Protein AF-A0A1I2Q4H4-F1 (afdb_monomer)

Radius of gyration: 20.91 Å; Cα contacts (8 Å, |Δi|>4): 389; chains: 1; bounding box: 73×61×41 Å

Structure (mmCIF, N/CA/C/O backbone):
data_AF-A0A1I2Q4H4-F1
#
_entry.id   AF-A0A1I2Q4H4-F1
#
loop_
_atom_site.group_PDB
_atom_site.id
_atom_site.type_symbol
_atom_site.label_atom_id
_atom_site.label_alt_id
_atom_site.label_comp_id
_atom_site.label_asym_id
_atom_site.label_entity_id
_atom_site.label_seq_id
_atom_site.pdbx_PDB_ins_code
_atom_site.Cartn_x
_atom_site.Cartn_y
_atom_site.Cartn_z
_atom_site.occupancy
_atom_site.B_iso_or_equiv
_atom_site.auth_seq_id
_atom_site.auth_comp_id
_atom_site.auth_asym_id
_atom_site.auth_atom_id
_atom_site.pdbx_PDB_model_num
ATOM 1 N N . MET A 1 1 ? 6.023 31.904 -12.998 1.00 26.91 1 MET A N 1
ATOM 2 C CA . MET A 1 1 ? 6.201 31.121 -11.761 1.00 26.91 1 MET A CA 1
ATOM 3 C C . MET A 1 1 ? 6.487 29.678 -12.157 1.00 26.91 1 MET A C 1
ATOM 5 O O . MET A 1 1 ? 5.562 29.030 -12.626 1.00 26.91 1 MET A O 1
ATOM 9 N N . PRO A 1 2 ? 7.748 29.214 -12.114 1.00 25.20 2 PRO A N 1
ATOM 10 C CA . PRO A 1 2 ? 8.119 27.842 -12.459 1.00 25.20 2 PRO A CA 1
ATOM 11 C C . PRO A 1 2 ? 8.182 26.934 -11.217 1.00 25.20 2 PRO A C 1
ATOM 13 O O . PRO A 1 2 ? 8.429 27.409 -10.110 1.00 25.20 2 PRO A O 1
ATOM 16 N N . ALA A 1 3 ? 7.948 25.635 -11.426 1.00 24.20 3 ALA A N 1
ATOM 17 C CA . ALA A 1 3 ? 7.951 24.577 -10.417 1.00 24.20 3 ALA A CA 1
ATOM 18 C C . ALA A 1 3 ? 9.317 24.409 -9.717 1.00 24.20 3 ALA A C 1
ATOM 20 O O . ALA A 1 3 ? 10.376 24.583 -10.316 1.00 24.20 3 ALA A O 1
ATOM 21 N N . LEU A 1 4 ? 9.261 24.068 -8.430 1.00 29.97 4 LEU A N 1
ATOM 22 C CA . LEU A 1 4 ? 10.302 24.257 -7.413 1.00 29.97 4 LEU A CA 1
ATOM 23 C C . LEU A 1 4 ? 11.316 23.100 -7.270 1.00 29.97 4 LEU A C 1
ATOM 25 O O . LEU A 1 4 ? 11.952 22.987 -6.229 1.00 29.97 4 LEU A O 1
ATOM 29 N N . THR A 1 5 ? 11.494 22.226 -8.264 1.00 33.31 5 THR A N 1
ATOM 30 C CA . THR A 1 5 ? 12.324 21.013 -8.091 1.00 33.31 5 THR A CA 1
ATOM 31 C C . THR A 1 5 ? 13.130 20.632 -9.337 1.00 33.31 5 THR A C 1
ATOM 33 O O . THR A 1 5 ? 12.965 19.563 -9.916 1.00 33.31 5 THR A O 1
ATOM 36 N N . GLY A 1 6 ? 14.060 21.494 -9.747 1.00 26.77 6 GLY A N 1
ATOM 37 C CA . GLY A 1 6 ? 15.205 21.064 -10.554 1.00 26.77 6 GLY A CA 1
ATOM 38 C C . GLY A 1 6 ? 16.388 20.805 -9.628 1.00 26.77 6 GLY A C 1
ATOM 39 O O . GLY A 1 6 ? 16.826 21.740 -8.962 1.00 26.77 6 GLY A O 1
ATOM 40 N N . LEU A 1 7 ? 16.915 19.578 -9.564 1.00 34.62 7 LEU A N 1
ATOM 41 C CA . LEU A 1 7 ? 18.169 19.319 -8.850 1.00 34.62 7 LEU A CA 1
ATOM 42 C C . LEU A 1 7 ? 19.311 18.997 -9.828 1.00 34.62 7 LEU A C 1
ATOM 44 O O . LEU A 1 7 ? 19.175 18.085 -10.646 1.00 34.62 7 LEU A O 1
ATOM 48 N N . PRO A 1 8 ? 20.430 19.745 -9.755 1.00 33.44 8 PRO A N 1
ATOM 49 C CA . PRO A 1 8 ? 21.638 19.482 -10.514 1.00 33.44 8 PRO A CA 1
ATOM 50 C C . PRO A 1 8 ? 22.417 18.299 -9.912 1.00 33.44 8 PRO A C 1
ATOM 52 O O . PRO A 1 8 ? 22.152 17.833 -8.809 1.00 33.44 8 PRO A O 1
ATOM 55 N N . THR A 1 9 ? 23.388 17.827 -10.683 1.00 45.78 9 THR A N 1
ATOM 56 C CA . THR A 1 9 ? 24.405 16.800 -10.403 1.00 45.78 9 THR A CA 1
ATOM 57 C C . THR A 1 9 ? 25.062 16.877 -8.994 1.00 45.78 9 THR A C 1
ATOM 59 O O . THR A 1 9 ? 24.971 17.903 -8.333 1.00 45.78 9 THR A O 1
ATOM 62 N N . TRP A 1 10 ? 25.827 15.834 -8.599 1.00 39.81 10 TRP A N 1
ATOM 63 C CA . TRP A 1 10 ? 26.907 15.792 -7.562 1.00 39.81 10 TRP A CA 1
ATOM 64 C C . TRP A 1 10 ? 26.632 15.259 -6.121 1.00 39.81 10 TRP A C 1
ATOM 66 O O . TRP A 1 10 ? 25.702 15.682 -5.457 1.00 39.81 10 TRP A O 1
ATOM 76 N N . ARG A 1 11 ? 27.629 14.484 -5.620 1.00 35.41 11 ARG A N 1
ATOM 77 C CA . ARG A 1 11 ? 28.211 14.388 -4.243 1.00 35.41 11 ARG A CA 1
ATOM 78 C C . ARG A 1 11 ? 27.326 13.880 -3.078 1.00 35.41 11 ARG A C 1
ATOM 80 O O . ARG A 1 11 ? 26.113 13.959 -3.119 1.00 35.41 11 ARG A O 1
ATOM 87 N N . ARG A 1 12 ? 27.980 13.268 -2.067 1.00 46.81 12 ARG A N 1
ATOM 88 C CA . ARG A 1 12 ? 27.384 12.552 -0.909 1.00 46.81 12 ARG A CA 1
ATOM 89 C C . ARG A 1 12 ? 26.097 13.240 -0.413 1.00 46.81 12 ARG A C 1
ATOM 91 O O . ARG A 1 12 ? 26.183 14.431 -0.118 1.00 46.81 12 ARG A O 1
ATOM 98 N N . PRO A 1 13 ? 24.958 12.532 -0.295 1.00 54.50 13 PRO A N 1
ATOM 99 C CA . PRO A 1 13 ? 23.729 13.149 0.188 1.00 54.50 13 PRO A CA 1
ATOM 100 C C . PRO A 1 13 ? 23.962 13.699 1.598 1.00 54.50 13 PRO A C 1
ATOM 102 O O . PRO A 1 13 ? 24.436 12.964 2.464 1.00 54.50 13 PRO A O 1
ATOM 105 N N . GLY A 1 14 ? 23.677 14.985 1.809 1.00 66.62 14 GLY A 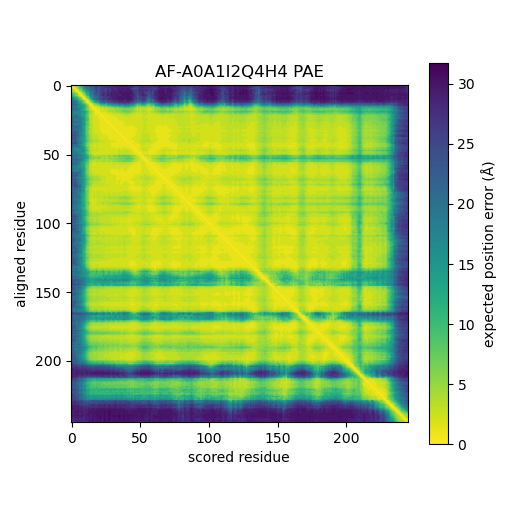N 1
ATOM 106 C CA . GLY A 1 14 ? 23.537 15.526 3.159 1.00 66.62 14 GLY A CA 1
ATOM 107 C C . GLY A 1 14 ? 22.369 14.847 3.873 1.00 66.62 14 GLY A C 1
ATOM 108 O O . GLY A 1 14 ? 21.466 14.318 3.222 1.00 66.62 14 GLY A O 1
ATOM 109 N N . GLU A 1 15 ? 22.409 14.836 5.202 1.00 73.56 15 GLU A N 1
ATOM 110 C CA . GLU A 1 15 ? 21.284 14.381 6.018 1.00 73.56 15 GLU A CA 1
ATOM 111 C C . GLU A 1 15 ? 20.035 15.224 5.720 1.00 73.56 15 GLU A C 1
ATOM 113 O O . GLU A 1 15 ? 20.151 16.427 5.467 1.00 73.56 15 GLU A O 1
ATOM 118 N N . ALA A 1 16 ? 18.852 14.601 5.683 1.00 84.19 16 ALA A N 1
ATOM 119 C CA . ALA A 1 16 ? 17.618 15.356 5.512 1.00 84.19 16 ALA A CA 1
ATOM 120 C C . ALA A 1 16 ? 17.350 16.211 6.755 1.00 84.19 16 ALA A C 1
ATOM 122 O O . ALA A 1 16 ? 17.355 15.712 7.879 1.00 84.19 16 ALA A O 1
ATOM 123 N N . ASP A 1 17 ? 17.093 17.500 6.543 1.00 86.50 17 ASP A N 1
ATOM 124 C CA . ASP A 1 17 ? 16.727 18.418 7.616 1.00 86.50 17 ASP A CA 1
ATOM 125 C C . ASP A 1 17 ? 15.213 18.378 7.862 1.00 86.50 17 ASP A C 1
ATOM 127 O O . ASP A 1 17 ? 14.427 19.070 7.211 1.00 86.50 17 ASP A O 1
ATOM 131 N N . TRP A 1 18 ? 14.808 17.551 8.823 1.00 89.38 18 TRP A N 1
ATOM 132 C CA . TRP A 1 18 ? 13.413 17.399 9.236 1.00 89.38 18 TRP A CA 1
ATOM 133 C C . TRP A 1 18 ? 12.896 18.553 10.109 1.00 89.38 18 TRP A C 1
ATOM 135 O O . TRP A 1 18 ? 11.692 18.630 10.358 1.00 89.38 18 TRP A O 1
ATOM 145 N N . SER A 1 19 ? 13.763 19.482 10.540 1.00 86.19 19 SER A N 1
ATOM 146 C CA . SER A 1 19 ? 13.353 20.645 11.347 1.00 86.19 19 SER A CA 1
ATOM 147 C C . SER A 1 19 ? 12.520 21.660 10.560 1.00 86.19 19 SER A C 1
ATOM 149 O O . SER A 1 19 ? 11.793 22.454 11.152 1.00 86.19 19 SER A O 1
ATOM 151 N N . GLN A 1 20 ? 12.604 21.620 9.227 1.00 86.50 20 GLN A N 1
ATOM 152 C CA . GLN A 1 20 ? 11.871 22.512 8.326 1.00 86.50 20 GLN A CA 1
ATOM 153 C C . GLN A 1 20 ? 10.453 22.016 8.005 1.00 86.50 20 GLN A C 1
ATOM 155 O O . GLN A 1 20 ? 9.717 22.692 7.287 1.00 86.50 20 GLN A O 1
ATOM 160 N N . VAL A 1 21 ? 10.065 20.830 8.484 1.00 89.62 21 VAL A N 1
ATOM 161 C CA . VAL A 1 21 ? 8.740 20.269 8.211 1.00 89.62 21 VAL A CA 1
ATOM 162 C C . VAL A 1 21 ? 7.702 20.853 9.165 1.00 89.62 21 VAL A C 1
ATOM 164 O O . VAL A 1 21 ? 7.848 20.806 10.385 1.00 89.62 21 VAL A O 1
ATOM 167 N N . ASP A 1 22 ? 6.607 21.355 8.597 1.00 93.44 22 ASP A N 1
ATOM 168 C CA . ASP A 1 22 ? 5.425 21.783 9.345 1.00 93.44 22 ASP A CA 1
ATOM 169 C C . ASP A 1 22 ? 4.598 20.557 9.774 1.00 93.44 22 ASP A C 1
ATOM 171 O O . ASP A 1 22 ? 3.635 20.145 9.122 1.00 93.44 22 ASP A O 1
ATOM 175 N N . TRP A 1 23 ? 5.016 19.921 10.869 1.00 93.19 23 TRP A N 1
ATOM 176 C CA . TRP A 1 23 ? 4.322 18.759 11.430 1.00 93.19 23 TRP A CA 1
ATOM 177 C C . TRP A 1 23 ? 2.858 19.034 11.813 1.00 93.19 23 TRP A C 1
ATOM 179 O O . TRP A 1 23 ? 2.019 18.166 11.546 1.00 93.19 23 TRP A O 1
ATOM 189 N N . PRO A 1 24 ? 2.501 20.206 12.384 1.00 94.06 24 PRO A N 1
ATOM 190 C CA . PRO A 1 24 ? 1.103 20.584 12.577 1.00 94.06 24 PRO A CA 1
ATOM 191 C C . PRO A 1 24 ? 0.275 20.563 11.287 1.00 94.06 24 PRO A C 1
ATOM 193 O O . PRO A 1 24 ? -0.837 20.031 11.300 1.00 94.06 24 PRO A O 1
ATOM 196 N N . LEU A 1 25 ? 0.809 21.067 10.169 1.00 94.44 25 LEU A N 1
ATOM 197 C CA . LEU A 1 25 ? 0.123 21.005 8.875 1.00 94.44 25 LEU A CA 1
ATOM 198 C C . LEU A 1 25 ? -0.094 19.556 8.418 1.00 94.44 25 LEU A C 1
ATOM 200 O O . LEU A 1 25 ? -1.212 19.196 8.060 1.00 94.44 25 LEU A O 1
ATOM 204 N N . PHE A 1 26 ? 0.930 18.699 8.491 1.00 93.38 26 PHE A N 1
ATOM 205 C CA . PHE A 1 26 ? 0.787 17.273 8.155 1.00 93.38 26 PHE A CA 1
ATOM 206 C C . PHE A 1 26 ? -0.278 16.577 9.013 1.00 93.38 26 PHE A C 1
ATOM 208 O O . PHE A 1 26 ? -1.049 15.757 8.511 1.00 93.38 26 PHE A O 1
ATOM 215 N N . ALA A 1 27 ? -0.344 16.905 10.306 1.00 93.06 27 ALA A N 1
ATOM 216 C CA . ALA A 1 27 ? -1.371 16.379 11.195 1.00 93.06 27 ALA A CA 1
ATOM 217 C C . ALA A 1 27 ? -2.776 16.868 10.806 1.00 93.06 27 ALA A C 1
ATOM 219 O O . ALA A 1 27 ? -3.710 16.065 10.805 1.00 93.06 27 ALA A O 1
ATOM 220 N N . ALA A 1 28 ? -2.919 18.143 10.433 1.00 96.12 28 ALA A N 1
ATOM 221 C CA . ALA A 1 28 ? -4.186 18.715 9.986 1.00 96.12 28 ALA A CA 1
ATOM 222 C C . ALA A 1 28 ? -4.669 18.107 8.657 1.00 96.12 28 ALA A C 1
ATOM 224 O O . ALA A 1 28 ? -5.838 17.740 8.550 1.00 96.12 28 ALA A O 1
ATOM 225 N N . GLU A 1 29 ? -3.790 17.938 7.664 1.00 96.56 29 GLU A N 1
ATOM 226 C CA . GLU A 1 29 ? -4.160 17.309 6.385 1.00 96.56 29 GLU A CA 1
ATOM 227 C C . GLU A 1 29 ? -4.497 15.821 6.550 1.00 96.56 29 GLU A C 1
ATOM 229 O O . GLU A 1 29 ? -5.444 15.321 5.936 1.00 96.56 29 GLU A O 1
ATOM 234 N N . ARG A 1 30 ? -3.787 15.109 7.440 1.00 95.81 30 ARG A N 1
ATOM 235 C CA . ARG A 1 30 ? -4.160 13.739 7.816 1.00 95.81 30 ARG A CA 1
ATOM 236 C C . ARG A 1 30 ? -5.556 13.702 8.433 1.00 95.81 30 ARG A C 1
ATOM 238 O O . ARG A 1 30 ? -6.355 12.863 8.037 1.00 95.81 30 ARG A O 1
ATOM 245 N N . GLN A 1 31 ? -5.854 14.606 9.366 1.00 97.44 31 GLN A N 1
ATOM 246 C CA . GLN A 1 31 ? -7.164 14.667 10.014 1.00 97.44 31 GLN A CA 1
ATOM 247 C C . GLN A 1 31 ? -8.286 14.945 9.004 1.00 97.44 31 GLN A C 1
ATOM 249 O O . GLN A 1 31 ? -9.288 14.236 9.004 1.00 97.44 31 GLN A O 1
ATOM 254 N N . ARG A 1 32 ? -8.085 15.886 8.073 1.00 98.19 32 ARG A N 1
ATOM 255 C CA . ARG A 1 32 ? -9.045 16.130 6.984 1.00 98.19 32 ARG A CA 1
ATOM 256 C C . ARG A 1 32 ? -9.251 14.900 6.110 1.00 98.19 32 ARG A C 1
ATOM 258 O O . ARG A 1 32 ? -10.383 14.591 5.764 1.00 98.19 32 ARG A O 1
ATOM 265 N N . THR A 1 33 ? -8.175 14.190 5.769 1.00 98.00 33 THR A N 1
ATOM 266 C CA . THR A 1 33 ? -8.264 12.952 4.977 1.00 98.00 33 THR A CA 1
ATOM 267 C C . THR A 1 33 ? -9.096 11.892 5.701 1.00 98.00 33 THR A C 1
ATOM 269 O O . THR A 1 33 ? -9.923 11.239 5.073 1.00 98.00 33 THR A O 1
ATOM 272 N N . ILE A 1 34 ? -8.911 11.755 7.018 1.00 98.44 34 ILE A N 1
ATOM 273 C CA . ILE A 1 34 ? -9.692 10.842 7.861 1.00 98.44 34 ILE A CA 1
ATOM 274 C C . ILE A 1 34 ? -11.180 11.218 7.850 1.00 98.44 34 ILE A C 1
ATOM 276 O O . ILE A 1 34 ? -12.025 10.360 7.610 1.00 98.44 34 ILE A O 1
ATOM 280 N N . GLU A 1 35 ? -11.497 12.497 8.050 1.00 98.44 35 GLU A N 1
ATOM 281 C CA . GLU A 1 35 ? -12.878 12.999 8.034 1.00 98.44 35 GLU A CA 1
ATOM 282 C C . GLU A 1 35 ? -13.558 12.746 6.683 1.00 98.44 35 GLU A C 1
ATOM 284 O O . GLU A 1 35 ? -14.657 12.199 6.643 1.00 98.44 35 GLU A O 1
ATOM 289 N N . HIS A 1 36 ? -12.879 13.046 5.571 1.00 98.50 36 HIS A N 1
ATOM 290 C CA . HIS A 1 36 ? -13.436 12.844 4.229 1.00 98.50 36 HIS A CA 1
ATOM 291 C C . HIS A 1 36 ? -13.643 11.359 3.902 1.00 98.50 36 HIS A C 1
ATOM 293 O O . HIS A 1 36 ? -14.620 11.015 3.241 1.00 98.50 36 HIS A O 1
ATOM 299 N N . ALA A 1 37 ? -12.753 10.472 4.361 1.00 98.44 37 ALA A N 1
ATOM 300 C CA . ALA A 1 37 ? -12.936 9.029 4.204 1.00 98.44 37 ALA A CA 1
ATOM 301 C C . ALA A 1 37 ? -14.223 8.549 4.899 1.00 98.44 37 ALA A C 1
ATOM 303 O O . ALA A 1 37 ? -14.997 7.805 4.295 1.00 98.44 37 ALA A O 1
ATOM 304 N N . GLY A 1 38 ? -14.486 9.047 6.114 1.00 98.44 38 GLY A N 1
ATOM 305 C CA . GLY A 1 38 ? -15.713 8.762 6.862 1.00 98.44 38 GLY A CA 1
ATOM 306 C C . GLY A 1 38 ? -16.973 9.347 6.221 1.00 98.44 38 GLY A C 1
ATOM 307 O O . GLY A 1 38 ? -17.989 8.668 6.105 1.00 98.44 38 GLY A O 1
ATOM 308 N N . GLU A 1 39 ? -16.914 10.593 5.745 1.00 98.62 39 GLU A N 1
ATOM 309 C CA . GLU A 1 39 ? -18.036 11.236 5.043 1.00 98.62 39 GLU A CA 1
ATOM 310 C C . GLU A 1 39 ? -18.427 10.500 3.754 1.00 98.62 39 GLU A C 1
ATOM 312 O O . GLU A 1 39 ? -19.608 10.438 3.405 1.00 98.62 39 GLU A O 1
ATOM 317 N N . LEU A 1 40 ? -17.441 9.941 3.049 1.00 98.50 40 LEU A N 1
ATOM 318 C CA . LEU A 1 40 ? -17.650 9.190 1.812 1.00 98.50 40 LEU A CA 1
ATOM 319 C C . LEU A 1 40 ? -17.987 7.712 2.048 1.00 98.50 40 LEU A C 1
ATOM 321 O O . LEU A 1 40 ? -18.415 7.048 1.103 1.00 98.50 40 LEU A O 1
ATOM 325 N N . GLY A 1 41 ? -17.797 7.193 3.265 1.00 98.31 41 GLY A N 1
ATOM 326 C CA . GLY A 1 41 ? -17.953 5.770 3.555 1.00 98.31 41 GLY A CA 1
ATOM 327 C C . GLY A 1 41 ? -16.934 4.906 2.809 1.00 98.31 41 GLY A C 1
ATOM 328 O O . GLY A 1 41 ? -17.296 3.864 2.266 1.00 98.31 41 GLY A O 1
ATOM 329 N N . LEU A 1 42 ? -15.678 5.361 2.710 1.00 97.94 42 LEU A N 1
ATOM 330 C CA . LEU A 1 42 ? -14.625 4.684 1.948 1.00 97.94 42 LEU A CA 1
ATOM 331 C C . LEU A 1 42 ? -13.428 4.317 2.821 1.00 97.94 42 LEU A C 1
ATOM 333 O O . LEU A 1 42 ? -12.730 5.187 3.346 1.00 97.94 42 LEU A O 1
ATOM 337 N N . TRP A 1 43 ? -13.094 3.027 2.839 1.00 98.56 43 TRP A N 1
ATOM 338 C CA . TRP A 1 43 ? -11.778 2.585 3.285 1.00 98.56 43 TRP A CA 1
ATOM 339 C C . TRP A 1 43 ? -10.694 3.239 2.431 1.00 98.56 43 TRP A C 1
ATOM 341 O O . TRP A 1 43 ? -10.713 3.164 1.201 1.00 98.56 43 TRP A O 1
ATOM 351 N N . THR A 1 44 ? -9.738 3.885 3.091 1.00 98.38 44 THR A N 1
ATOM 352 C CA . THR A 1 44 ? -8.721 4.701 2.425 1.00 98.38 44 THR A CA 1
ATOM 353 C C . THR A 1 44 ? -7.336 4.345 2.943 1.00 98.38 44 THR A C 1
ATOM 355 O O . THR A 1 44 ? -7.093 4.331 4.148 1.00 98.38 44 THR A O 1
ATOM 358 N N . VAL A 1 45 ? -6.397 4.093 2.027 1.00 98.31 45 VAL A N 1
ATOM 359 C CA . VAL A 1 45 ? -4.976 3.923 2.357 1.00 98.31 45 VAL A CA 1
ATOM 360 C C . VAL A 1 45 ? -4.165 5.020 1.693 1.00 98.31 45 VAL A C 1
ATOM 362 O O . VAL A 1 45 ? -4.180 5.158 0.471 1.00 98.31 45 VAL A O 1
ATOM 365 N N . VAL A 1 46 ? -3.455 5.806 2.501 1.00 96.94 46 VAL A N 1
ATOM 366 C CA . VAL A 1 46 ? -2.728 6.993 2.037 1.00 96.94 46 VAL A CA 1
ATOM 367 C C . VAL A 1 46 ? -1.271 6.955 2.479 1.00 96.94 46 VAL A C 1
ATOM 369 O O . VAL A 1 46 ? -0.963 6.730 3.650 1.00 96.94 46 VAL A O 1
ATOM 372 N N . GLY A 1 47 ? -0.366 7.170 1.522 1.00 95.75 47 GLY A N 1
ATOM 373 C CA . GLY A 1 47 ? 1.063 7.299 1.784 1.00 95.75 47 GLY A CA 1
ATOM 374 C C . GLY A 1 47 ? 1.383 8.643 2.428 1.00 95.75 47 GLY A C 1
ATOM 375 O O . GLY A 1 47 ? 0.894 9.680 1.982 1.00 95.75 47 GLY A O 1
ATOM 376 N N . ALA A 1 48 ? 2.204 8.635 3.471 1.00 94.19 48 ALA A N 1
ATOM 377 C CA . ALA A 1 48 ? 2.555 9.831 4.216 1.00 94.19 48 ALA A CA 1
ATOM 378 C C . ALA A 1 48 ? 3.894 9.684 4.942 1.00 94.19 48 ALA A C 1
ATOM 380 O O . ALA A 1 48 ? 4.378 8.586 5.208 1.00 94.19 48 ALA A O 1
ATOM 381 N N . ILE A 1 49 ? 4.466 10.822 5.319 1.00 94.62 49 ILE A N 1
ATOM 382 C CA . ILE A 1 49 ? 5.579 10.872 6.263 1.00 94.62 49 ILE A CA 1
ATOM 383 C C . ILE A 1 49 ? 4.976 10.960 7.668 1.00 94.62 49 ILE A C 1
ATOM 385 O O . ILE A 1 49 ? 4.116 11.808 7.925 1.00 94.62 49 ILE A O 1
ATOM 389 N N . HIS A 1 50 ? 5.397 10.076 8.568 1.00 94.88 50 HIS A N 1
ATOM 390 C CA . HIS A 1 50 ? 4.976 10.082 9.967 1.00 94.88 50 HIS A CA 1
ATOM 391 C C . HIS A 1 50 ? 6.154 10.441 10.863 1.00 94.88 50 HIS A C 1
ATOM 393 O O . HIS A 1 50 ? 7.206 9.824 10.762 1.00 94.88 50 HIS A O 1
ATOM 399 N N . HIS A 1 51 ? 5.976 11.393 11.774 1.00 93.81 51 HIS A N 1
ATOM 400 C CA . HIS A 1 51 ? 6.951 11.648 12.829 1.00 93.81 51 HIS A CA 1
ATOM 401 C C . HIS A 1 51 ? 6.306 11.393 14.183 1.00 93.81 51 HIS A C 1
ATOM 403 O O . HIS A 1 51 ? 5.258 11.965 14.493 1.00 93.81 51 HIS A O 1
ATOM 409 N N . GLU A 1 52 ? 6.931 10.511 14.956 1.00 88.75 52 GLU A N 1
ATOM 410 C CA . GLU A 1 52 ? 6.520 10.188 16.314 1.00 88.75 52 GLU A CA 1
ATOM 411 C C . GLU A 1 52 ? 7.439 10.916 17.305 1.00 88.75 52 GLU A C 1
ATOM 413 O O . GLU A 1 52 ? 8.656 10.959 17.089 1.00 88.75 52 GLU A O 1
ATOM 418 N N . PRO A 1 53 ? 6.908 11.498 18.395 1.00 85.38 53 PRO A N 1
ATOM 419 C CA . PRO A 1 53 ? 7.748 12.093 19.424 1.00 85.38 53 PRO A CA 1
ATOM 420 C C . PRO A 1 53 ? 8.772 11.086 19.961 1.00 85.38 53 PRO A C 1
ATOM 422 O O . PRO A 1 53 ? 8.408 10.035 20.477 1.00 85.38 53 PRO A O 1
ATOM 425 N N . GLY A 1 54 ? 10.056 11.433 19.870 1.00 85.44 54 GLY A N 1
ATOM 426 C CA . GLY A 1 54 ? 11.161 10.584 20.323 1.00 85.44 54 GLY A CA 1
ATOM 427 C C . GLY A 1 54 ? 11.873 9.805 19.215 1.00 85.44 54 GLY A C 1
ATOM 428 O O . GLY A 1 54 ? 12.965 9.311 19.477 1.00 85.44 54 GLY A O 1
ATOM 429 N N . ALA A 1 55 ? 11.322 9.751 17.999 1.00 89.56 55 ALA A N 1
ATOM 430 C CA . ALA A 1 55 ? 12.042 9.246 16.832 1.00 89.56 55 ALA A CA 1
ATOM 431 C C . ALA A 1 55 ? 13.095 10.270 16.362 1.00 89.56 55 ALA A C 1
ATOM 433 O O . ALA A 1 55 ? 12.807 11.474 16.273 1.00 89.56 55 ALA A O 1
ATOM 434 N N . GLU A 1 56 ? 14.300 9.793 16.049 1.00 89.75 56 GLU A N 1
ATOM 435 C CA . GLU A 1 56 ? 15.388 10.588 15.468 1.00 89.75 56 GLU A CA 1
ATOM 436 C C . GLU A 1 56 ? 15.030 11.057 14.053 1.00 89.75 56 GLU A C 1
ATOM 438 O O . GLU A 1 56 ? 15.330 12.193 13.673 1.00 89.75 56 GLU A O 1
ATOM 443 N N . ARG A 1 57 ? 14.368 10.198 13.270 1.00 93.88 57 ARG A N 1
ATOM 444 C CA . ARG A 1 57 ? 13.902 10.488 11.908 1.00 93.88 57 ARG A CA 1
ATOM 445 C C . ARG A 1 57 ? 12.469 9.984 11.721 1.00 93.88 57 ARG A C 1
ATOM 447 O O . ARG A 1 57 ? 12.041 9.052 12.393 1.00 93.88 57 ARG A O 1
ATOM 454 N N . PRO A 1 58 ? 11.691 10.584 10.809 1.00 96.44 58 PRO A N 1
ATOM 455 C CA . PRO A 1 58 ? 10.345 10.114 10.535 1.00 96.44 58 PRO A CA 1
ATOM 456 C C . PRO A 1 58 ? 10.342 8.752 9.828 1.00 96.44 58 PRO A C 1
ATOM 458 O O . PRO A 1 58 ? 11.358 8.263 9.337 1.00 96.44 58 PRO A O 1
ATOM 461 N N . PHE A 1 59 ? 9.150 8.185 9.701 1.00 97.44 59 PHE A N 1
ATOM 462 C CA . PHE A 1 59 ? 8.856 6.949 8.992 1.00 97.44 59 PHE A CA 1
ATOM 463 C C . PHE A 1 59 ? 8.183 7.244 7.647 1.00 97.44 59 PHE A C 1
ATOM 465 O O . PHE A 1 59 ? 7.323 8.125 7.530 1.00 97.44 59 PHE A O 1
ATOM 472 N N . ASN A 1 60 ? 8.533 6.466 6.624 1.00 97.56 60 ASN A N 1
ATOM 473 C CA . ASN A 1 60 ? 7.762 6.397 5.383 1.00 97.56 60 ASN A CA 1
ATOM 474 C C . ASN A 1 60 ? 6.583 5.445 5.603 1.00 97.56 60 ASN A C 1
ATOM 476 O O . ASN A 1 60 ? 6.805 4.256 5.820 1.00 97.56 60 ASN A O 1
ATOM 480 N N . SER A 1 61 ? 5.359 5.966 5.594 1.00 97.88 61 SER A N 1
ATOM 481 C CA . SER A 1 61 ? 4.205 5.282 6.177 1.00 97.88 61 SER A CA 1
ATOM 482 C C . SER A 1 61 ? 3.021 5.184 5.219 1.00 97.88 61 SER A C 1
ATOM 484 O O . SER A 1 61 ? 2.852 6.011 4.324 1.00 97.88 61 SER A O 1
ATOM 486 N N . LEU A 1 62 ? 2.149 4.211 5.462 1.00 98.50 62 LEU A N 1
ATOM 487 C CA . LEU A 1 62 ? 0.789 4.143 4.942 1.00 98.50 62 LEU A CA 1
ATOM 488 C C . LEU A 1 62 ? -0.182 4.227 6.123 1.00 98.50 62 LEU A C 1
ATOM 490 O O . LEU A 1 62 ? -0.139 3.386 7.021 1.00 98.50 62 LEU A O 1
ATOM 494 N N . TYR A 1 63 ? -1.068 5.219 6.128 1.00 98.19 63 TYR A N 1
ATOM 495 C CA . TYR A 1 63 ? -2.200 5.242 7.056 1.00 98.19 63 TYR A CA 1
ATOM 496 C C . TYR A 1 63 ? -3.354 4.450 6.461 1.00 98.19 63 TYR A C 1
ATOM 498 O O . TYR A 1 63 ? -3.680 4.640 5.290 1.00 98.19 63 TYR A O 1
ATOM 506 N N . VAL A 1 64 ? -3.966 3.593 7.272 1.00 98.44 64 VAL A N 1
ATOM 507 C CA . VAL A 1 64 ? -5.148 2.812 6.913 1.00 98.44 64 VAL A CA 1
ATOM 508 C C . VAL A 1 64 ? -6.333 3.381 7.674 1.00 98.44 64 VAL A C 1
ATOM 510 O O . VAL A 1 64 ? -6.360 3.352 8.905 1.00 98.44 64 VAL A O 1
ATOM 513 N N . ILE A 1 65 ? -7.282 3.934 6.934 1.00 98.69 65 ILE A N 1
ATOM 514 C CA . ILE A 1 65 ? -8.423 4.687 7.443 1.00 98.69 65 ILE A CA 1
ATOM 515 C C . ILE A 1 65 ? -9.686 3.889 7.117 1.00 98.69 65 ILE A C 1
ATOM 517 O O . ILE A 1 65 ? -9.871 3.475 5.970 1.00 98.69 65 ILE A O 1
ATOM 521 N N . GLY A 1 66 ? -10.510 3.655 8.134 1.00 98.38 66 GLY A N 1
ATOM 522 C CA . GLY A 1 66 ? -11.813 3.020 8.003 1.00 98.38 66 GLY A CA 1
ATOM 523 C C . GLY A 1 66 ? -12.816 3.911 7.276 1.00 98.38 66 GLY A C 1
ATOM 524 O O . GLY A 1 66 ? -12.685 5.136 7.241 1.00 98.38 66 GLY A O 1
ATOM 525 N N . ASP A 1 67 ? -13.843 3.281 6.721 1.00 97.94 67 ASP A N 1
ATOM 526 C CA . ASP A 1 67 ? -15.018 3.939 6.140 1.00 97.94 67 ASP A CA 1
ATOM 527 C C . ASP A 1 67 ? -15.883 4.684 7.170 1.00 97.94 67 ASP A C 1
ATOM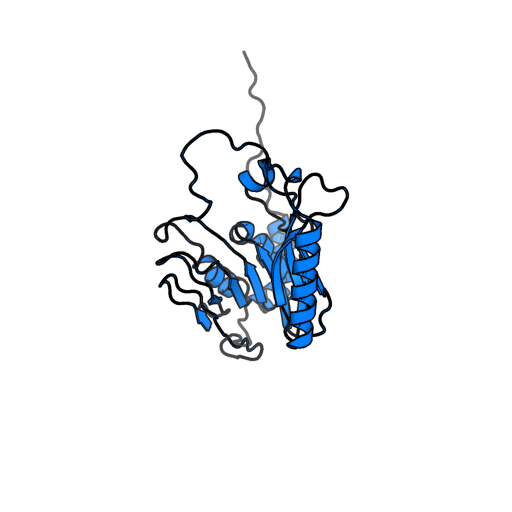 529 O O . ASP A 1 67 ? -16.756 5.462 6.800 1.00 97.94 67 ASP A O 1
ATOM 533 N N . ASP A 1 68 ? -15.621 4.494 8.460 1.00 97.88 68 ASP A N 1
ATOM 534 C CA . ASP A 1 68 ? -16.198 5.243 9.576 1.00 97.88 68 ASP A CA 1
ATOM 535 C C . ASP A 1 68 ? -15.416 6.523 9.928 1.00 97.88 68 ASP A C 1
ATOM 537 O O . ASP A 1 68 ? -15.788 7.245 10.858 1.00 97.88 68 ASP A O 1
ATOM 541 N N . GLY A 1 69 ? -14.329 6.818 9.207 1.00 97.38 69 GLY A N 1
ATOM 542 C CA . GLY A 1 69 ? -13.457 7.952 9.501 1.00 97.38 69 GLY A CA 1
ATOM 543 C C . GLY A 1 69 ? -12.601 7.738 10.751 1.00 97.38 69 GLY A C 1
ATOM 544 O O . GLY A 1 69 ? -12.282 8.696 11.456 1.00 97.38 69 GLY A O 1
ATOM 545 N N . VAL A 1 70 ? -12.217 6.494 11.051 1.00 97.06 70 VAL A N 1
ATOM 546 C CA . VAL A 1 70 ? -11.286 6.161 12.140 1.00 97.06 70 VAL A CA 1
ATOM 547 C C . VAL A 1 70 ? -9.974 5.623 11.575 1.00 97.06 70 VAL A C 1
ATOM 549 O O . VAL A 1 70 ? -9.936 4.894 10.587 1.00 97.06 70 VAL A O 1
ATOM 552 N N . LEU A 1 71 ? -8.849 5.964 12.212 1.00 97.00 71 LEU A N 1
ATOM 553 C CA . LEU A 1 71 ? -7.561 5.376 11.855 1.00 97.00 71 LEU A CA 1
ATOM 554 C C . LEU A 1 71 ? -7.510 3.909 12.313 1.00 97.00 71 LEU A C 1
ATOM 556 O O . LEU A 1 71 ? -7.254 3.624 13.482 1.00 97.00 71 LEU A O 1
ATOM 560 N N . ALA A 1 72 ? -7.733 2.987 11.380 1.00 97.25 72 ALA A N 1
ATOM 561 C CA . ALA A 1 72 ? -7.709 1.545 11.614 1.00 97.25 72 ALA A CA 1
ATOM 562 C C . ALA A 1 72 ? -6.283 0.996 11.791 1.00 97.25 72 ALA A C 1
ATOM 564 O O . ALA A 1 72 ? -6.085 -0.042 12.424 1.00 97.25 72 ALA A O 1
ATOM 565 N N . GLY A 1 73 ? -5.279 1.683 11.242 1.00 95.81 73 GLY A N 1
ATOM 566 C CA . GLY A 1 73 ? -3.883 1.316 11.438 1.00 95.81 73 GLY A CA 1
ATOM 567 C C . GLY A 1 73 ? -2.890 2.244 10.750 1.00 95.81 73 GLY A C 1
ATOM 568 O O . GLY A 1 73 ? -3.242 3.153 9.998 1.00 95.81 73 GLY A O 1
ATOM 569 N N . ARG A 1 74 ? -1.612 1.976 11.001 1.00 96.69 74 ARG A N 1
ATOM 570 C CA . ARG A 1 74 ? -0.464 2.582 10.325 1.00 96.69 74 ARG A CA 1
ATOM 571 C C . ARG A 1 74 ? 0.479 1.453 9.927 1.00 96.69 74 ARG A C 1
ATOM 573 O O . ARG A 1 74 ? 0.589 0.467 10.650 1.00 96.69 74 ARG A O 1
ATOM 580 N N . TYR A 1 75 ? 1.105 1.568 8.769 1.00 98.50 75 TYR A N 1
ATOM 581 C CA . TYR A 1 75 ? 2.198 0.706 8.341 1.00 98.50 75 TYR A CA 1
ATOM 582 C C . TYR A 1 75 ? 3.414 1.576 8.083 1.00 98.50 75 TYR A C 1
ATOM 584 O O . TYR A 1 75 ? 3.343 2.459 7.234 1.00 98.50 75 TYR A O 1
ATOM 592 N N . ASP A 1 76 ? 4.513 1.310 8.773 1.00 98.25 76 ASP A N 1
ATOM 593 C CA . ASP A 1 76 ? 5.780 2.003 8.571 1.00 98.25 76 ASP A CA 1
ATOM 594 C C . ASP A 1 76 ? 6.697 1.101 7.736 1.00 98.25 76 ASP A C 1
ATOM 596 O O . ASP A 1 76 ? 6.841 -0.085 8.033 1.00 98.25 76 ASP A O 1
ATOM 600 N N . LYS A 1 77 ? 7.308 1.636 6.674 1.00 98.31 77 LYS A N 1
ATOM 601 C CA . LYS A 1 77 ? 8.187 0.883 5.767 1.00 98.31 77 LYS A CA 1
ATOM 602 C C . LYS A 1 77 ? 9.286 0.175 6.559 1.00 98.31 77 LYS A C 1
ATOM 604 O O . LYS A 1 77 ? 10.102 0.833 7.204 1.00 98.31 77 LYS A O 1
ATOM 609 N N . ARG A 1 78 ? 9.344 -1.152 6.473 1.00 97.88 78 ARG A N 1
ATOM 610 C CA . ARG A 1 78 ? 10.214 -1.986 7.317 1.00 97.88 78 ARG A CA 1
ATOM 611 C C . ARG A 1 78 ? 11.590 -2.183 6.707 1.00 97.88 78 ARG A C 1
ATOM 613 O O . ARG A 1 78 ? 12.593 -2.214 7.413 1.00 97.88 78 ARG A O 1
ATOM 620 N N . PHE A 1 79 ? 11.652 -2.301 5.382 1.00 97.00 79 PHE A N 1
ATOM 621 C CA . PHE A 1 79 ? 12.918 -2.453 4.668 1.00 97.00 79 PHE A CA 1
ATOM 622 C C . PHE A 1 79 ? 13.219 -1.205 3.850 1.00 97.00 79 PHE A C 1
ATOM 624 O O . PHE A 1 79 ? 12.588 -0.925 2.831 1.00 97.00 79 PHE A O 1
ATOM 631 N N . LEU A 1 80 ? 14.208 -0.445 4.313 1.00 95.81 80 LEU A N 1
ATOM 632 C CA . LEU A 1 80 ? 14.667 0.783 3.680 1.00 95.81 80 LEU A CA 1
ATOM 633 C C . LEU A 1 80 ? 15.766 0.495 2.652 1.00 95.81 80 LEU A C 1
ATOM 635 O O . LEU A 1 80 ? 16.610 -0.383 2.836 1.00 95.81 80 LEU A O 1
ATOM 639 N N . SER A 1 81 ? 15.803 1.278 1.575 1.00 91.88 81 SER A N 1
ATOM 640 C CA . SER A 1 81 ? 16.984 1.320 0.710 1.00 91.88 81 SER A CA 1
ATOM 641 C C . SER A 1 81 ? 18.184 1.893 1.471 1.00 91.88 81 SER A C 1
ATOM 643 O O . SER A 1 81 ? 18.025 2.643 2.435 1.00 91.88 81 SER A O 1
ATOM 645 N N . SER A 1 82 ? 19.404 1.617 1.000 1.00 90.75 82 SER A N 1
ATOM 646 C CA . SER A 1 82 ? 20.621 2.152 1.629 1.00 90.75 82 SER A CA 1
ATOM 647 C C . SER A 1 82 ? 20.606 3.679 1.743 1.00 90.75 82 SER A C 1
ATOM 649 O O . SER A 1 82 ? 21.127 4.226 2.708 1.00 90.75 82 SER A O 1
ATOM 651 N N . ARG A 1 83 ? 19.984 4.374 0.780 1.00 88.31 83 ARG A N 1
ATOM 652 C CA . ARG A 1 83 ? 19.811 5.829 0.835 1.00 88.31 83 ARG A CA 1
ATOM 653 C C . ARG A 1 83 ? 18.811 6.234 1.914 1.00 88.31 83 ARG A C 1
ATOM 655 O O . ARG A 1 83 ? 19.102 7.142 2.681 1.00 88.31 83 ARG A O 1
ATOM 662 N N . GLU A 1 84 ? 17.651 5.585 1.962 1.00 93.06 84 GLU A N 1
ATOM 663 C CA . GLU A 1 84 ? 16.618 5.898 2.953 1.00 93.06 84 GLU A CA 1
ATOM 664 C C . GLU A 1 84 ? 17.132 5.702 4.381 1.00 93.06 84 GLU A C 1
ATOM 666 O O . GLU A 1 84 ? 17.012 6.619 5.188 1.00 93.06 84 GLU A O 1
ATOM 671 N N . ALA A 1 85 ? 17.782 4.568 4.657 1.00 93.06 85 ALA A N 1
ATOM 672 C CA . ALA A 1 85 ? 18.347 4.271 5.973 1.00 93.06 85 ALA A CA 1
ATOM 673 C C . ALA A 1 85 ? 19.480 5.234 6.364 1.00 93.06 85 ALA A C 1
ATOM 675 O O . ALA A 1 85 ? 19.637 5.584 7.531 1.00 93.06 85 ALA A O 1
ATOM 676 N N . ALA A 1 86 ? 20.287 5.676 5.394 1.00 91.19 86 ALA A N 1
ATOM 677 C CA . ALA A 1 86 ? 21.419 6.547 5.682 1.00 91.19 86 ALA A CA 1
ATOM 678 C C . ALA A 1 86 ? 20.988 7.964 6.082 1.00 91.19 86 ALA A C 1
ATOM 680 O O . ALA A 1 86 ? 21.604 8.536 6.981 1.00 91.19 86 ALA A O 1
ATOM 681 N N . VAL A 1 87 ? 19.978 8.535 5.410 1.00 91.69 87 VAL A N 1
ATOM 682 C CA . VAL A 1 87 ? 19.716 9.984 5.500 1.00 91.69 87 VAL A CA 1
ATOM 683 C C . VAL A 1 87 ? 18.248 10.403 5.588 1.00 91.69 87 VAL A C 1
ATOM 685 O O . VAL A 1 87 ? 18.011 11.598 5.737 1.00 91.69 87 VAL A O 1
ATOM 688 N N . LEU A 1 88 ? 17.272 9.493 5.458 1.00 92.31 88 LEU A N 1
ATOM 689 C CA . LEU A 1 88 ? 15.853 9.875 5.367 1.00 92.31 88 LEU A CA 1
ATOM 690 C C . LEU A 1 88 ? 15.014 9.369 6.536 1.00 92.31 88 LEU A C 1
ATOM 692 O O . LEU A 1 88 ? 14.426 10.184 7.236 1.00 92.31 88 LEU A O 1
ATOM 696 N N . TYR A 1 89 ? 14.939 8.056 6.733 1.00 96.19 89 TYR A N 1
ATOM 697 C CA . TYR A 1 89 ? 13.874 7.456 7.535 1.00 96.19 89 TYR A CA 1
ATOM 698 C C . TYR A 1 89 ? 14.402 6.473 8.572 1.00 96.19 89 TYR A C 1
ATOM 700 O O . TYR A 1 89 ? 15.458 5.864 8.384 1.00 96.19 89 TYR A O 1
ATOM 708 N N . GLU A 1 90 ? 13.618 6.292 9.628 1.00 96.19 90 GLU A N 1
ATOM 709 C CA . GLU A 1 90 ? 13.667 5.096 10.464 1.00 96.19 90 GLU A CA 1
ATOM 710 C C . GLU A 1 90 ? 12.819 3.973 9.851 1.00 96.19 90 GLU A C 1
ATOM 712 O O . GLU A 1 90 ? 11.908 4.210 9.050 1.00 96.19 90 GLU A O 1
ATOM 717 N N . ALA A 1 91 ? 13.174 2.731 10.179 1.00 97.25 91 ALA A N 1
ATOM 718 C CA . ALA A 1 91 ? 12.483 1.544 9.694 1.00 97.25 91 ALA A CA 1
ATOM 719 C C . ALA A 1 91 ? 11.333 1.169 10.635 1.00 97.25 91 ALA A C 1
ATOM 721 O O . ALA A 1 91 ? 11.510 1.142 11.851 1.00 97.25 91 ALA A O 1
ATOM 722 N N . GLY A 1 92 ? 10.182 0.823 10.063 1.00 96.88 92 GLY A N 1
ATOM 723 C CA . GLY A 1 92 ? 9.108 0.157 10.794 1.00 96.88 92 GLY A CA 1
ATOM 724 C C . GLY A 1 92 ? 9.495 -1.260 11.221 1.00 96.88 92 GLY A C 1
ATOM 725 O O . GLY A 1 92 ? 10.398 -1.879 10.654 1.00 96.88 92 GLY A O 1
ATOM 726 N N . ASP A 1 93 ? 8.782 -1.807 12.201 1.00 95.00 93 ASP A N 1
ATOM 727 C CA . ASP A 1 93 ? 9.134 -3.082 12.840 1.00 95.00 93 ASP A CA 1
ATOM 728 C C . ASP A 1 93 ? 8.054 -4.172 12.725 1.00 95.00 93 ASP A C 1
ATOM 730 O O . ASP A 1 93 ? 8.300 -5.326 13.084 1.00 95.00 93 ASP A O 1
ATOM 734 N N . HIS A 1 94 ? 6.879 -3.858 12.172 1.00 95.12 94 HIS A N 1
ATOM 735 C CA . HIS A 1 94 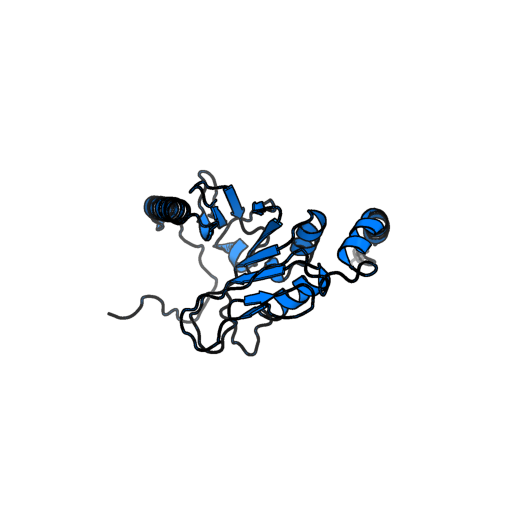? 5.759 -4.792 12.111 1.00 95.12 94 HIS A CA 1
ATOM 736 C C . HIS A 1 94 ? 4.990 -4.745 10.790 1.00 95.12 94 HIS A C 1
ATOM 738 O O . HIS A 1 94 ? 4.911 -3.735 10.098 1.00 95.12 94 HIS A O 1
ATOM 744 N N . ALA A 1 95 ? 4.395 -5.886 10.443 1.00 97.06 95 ALA A N 1
ATOM 745 C CA . ALA A 1 95 ? 3.417 -5.980 9.371 1.00 97.06 95 ALA A CA 1
ATOM 746 C C . ALA A 1 95 ? 2.042 -5.498 9.855 1.00 97.06 95 ALA A C 1
ATOM 748 O O . ALA A 1 95 ? 1.578 -5.920 10.917 1.00 97.06 95 ALA A O 1
ATOM 749 N N . THR A 1 96 ? 1.354 -4.716 9.026 1.00 97.38 96 THR A N 1
ATOM 750 C CA . THR A 1 96 ? -0.030 -4.279 9.271 1.00 97.38 96 THR A CA 1
ATOM 751 C C . THR A 1 96 ? -0.990 -5.129 8.454 1.00 97.38 96 THR A C 1
ATOM 753 O O . THR A 1 96 ? -0.735 -5.369 7.272 1.00 97.38 96 THR A O 1
ATOM 756 N N . VAL A 1 97 ? -2.065 -5.608 9.089 1.00 98.25 97 VAL A N 1
ATOM 757 C CA . VAL A 1 97 ? -3.156 -6.344 8.437 1.00 98.25 97 VAL A CA 1
ATOM 758 C C . VAL A 1 97 ? -4.491 -5.792 8.919 1.00 98.25 97 VAL A C 1
ATOM 760 O O . VAL A 1 97 ? -4.734 -5.772 10.124 1.00 98.25 97 VAL A O 1
ATOM 763 N N . VAL A 1 98 ? -5.362 -5.400 7.991 1.00 97.81 98 VAL A N 1
ATOM 764 C CA . VAL A 1 98 ? -6.748 -4.992 8.281 1.00 97.81 98 VAL A CA 1
ATOM 765 C C . VAL A 1 98 ? -7.739 -5.938 7.614 1.00 97.81 98 VAL A C 1
ATOM 767 O O . VAL A 1 98 ? -7.384 -6.640 6.670 1.00 97.81 98 VAL A O 1
ATOM 770 N N . THR A 1 99 ? -8.967 -6.003 8.127 1.00 97.38 99 THR A N 1
ATOM 771 C CA . THR A 1 99 ? -10.046 -6.807 7.534 1.00 97.38 99 THR A CA 1
ATOM 772 C C . THR A 1 99 ? -11.167 -5.886 7.074 1.00 97.38 99 THR A C 1
ATOM 774 O O . THR A 1 99 ? -11.649 -5.093 7.877 1.00 97.38 99 THR A O 1
ATOM 777 N N . VAL A 1 100 ? -11.572 -6.014 5.813 1.00 96.06 100 VAL A N 1
ATOM 778 C CA . VAL A 1 100 ? -12.653 -5.251 5.175 1.00 96.06 100 VAL A CA 1
ATOM 779 C C . VAL A 1 100 ? -13.589 -6.260 4.526 1.00 96.06 100 VAL A C 1
ATOM 781 O O . VAL A 1 100 ? -13.138 -7.069 3.719 1.00 96.06 100 VAL A O 1
ATOM 784 N N . ASP A 1 101 ? -14.856 -6.283 4.941 1.00 93.00 101 ASP A N 1
ATOM 785 C CA . ASP A 1 101 ? -15.890 -7.190 4.413 1.00 93.00 101 ASP A CA 1
ATOM 786 C C . ASP A 1 101 ? -15.471 -8.671 4.329 1.00 93.00 101 ASP A C 1
ATOM 788 O O . ASP A 1 101 ? -15.817 -9.405 3.407 1.00 93.00 101 ASP A O 1
ATOM 792 N N . GLY A 1 102 ? -14.699 -9.131 5.319 1.00 92.19 102 GLY A N 1
ATOM 793 C CA . GLY A 1 102 ? -14.201 -10.508 5.397 1.00 92.19 102 GLY A CA 1
ATOM 794 C C . GLY A 1 102 ? -12.909 -10.781 4.619 1.00 92.19 102 GLY A C 1
ATOM 795 O O . GLY A 1 102 ? -12.309 -11.833 4.832 1.00 92.19 102 GLY A O 1
ATOM 796 N N . MET A 1 103 ? -12.432 -9.838 3.804 1.00 95.00 103 MET A N 1
ATOM 797 C CA . MET A 1 103 ? -11.133 -9.902 3.131 1.00 95.00 103 MET A CA 1
ATOM 798 C C . MET A 1 103 ? -10.031 -9.254 3.970 1.00 95.00 103 MET A C 1
ATOM 800 O O . MET A 1 103 ? -10.242 -8.242 4.640 1.00 95.00 103 MET A O 1
ATOM 804 N N . ARG A 1 104 ? -8.823 -9.813 3.921 1.00 97.25 104 ARG A N 1
ATOM 805 C CA . ARG A 1 104 ? -7.658 -9.363 4.692 1.00 97.25 104 ARG A CA 1
ATOM 806 C C . ARG A 1 104 ? -6.673 -8.624 3.793 1.00 97.25 104 ARG A C 1
ATOM 808 O O . ARG A 1 104 ? -6.228 -9.164 2.783 1.00 97.25 104 ARG A O 1
ATOM 815 N N . PHE A 1 105 ? -6.270 -7.424 4.195 1.00 98.50 105 PHE A N 1
ATOM 816 C CA . PHE A 1 105 ? -5.369 -6.563 3.429 1.00 98.50 105 PHE A CA 1
ATOM 817 C C . PHE A 1 105 ? -4.058 -6.322 4.173 1.00 98.50 105 PHE A C 1
ATOM 819 O O . PHE A 1 105 ? -4.079 -5.985 5.355 1.00 98.50 105 PHE A O 1
ATOM 826 N N . GLY A 1 106 ? -2.930 -6.490 3.483 1.00 98.50 106 GLY A N 1
ATOM 827 C CA . GLY A 1 106 ? -1.587 -6.133 3.952 1.00 98.50 106 GLY A CA 1
ATOM 828 C C . GLY A 1 106 ? -1.045 -4.885 3.251 1.00 98.50 106 GLY A C 1
ATOM 829 O O . GLY A 1 106 ? -1.582 -4.472 2.227 1.00 98.50 106 GLY A O 1
ATOM 830 N N . CYS A 1 107 ? 0.043 -4.310 3.764 1.00 98.69 107 CYS A N 1
ATOM 831 C CA . CYS A 1 107 ? 0.665 -3.097 3.225 1.00 98.69 107 CYS A CA 1
ATOM 832 C C . CYS A 1 107 ? 2.150 -3.327 2.921 1.00 98.69 107 CYS A C 1
ATOM 834 O O . CYS A 1 107 ? 2.852 -3.973 3.687 1.00 98.69 107 CYS A O 1
ATOM 836 N N . ALA A 1 108 ? 2.654 -2.777 1.822 1.00 98.31 108 ALA A N 1
ATOM 837 C CA . ALA A 1 108 ? 4.082 -2.795 1.514 1.00 98.31 108 ALA A CA 1
ATOM 838 C C . ALA A 1 108 ? 4.480 -1.529 0.751 1.00 98.31 108 ALA A C 1
ATOM 840 O O . ALA A 1 108 ? 3.655 -0.930 0.053 1.00 98.31 108 ALA A O 1
ATOM 841 N N . ILE A 1 109 ? 5.746 -1.117 0.866 1.00 97.44 109 ILE A N 1
ATOM 842 C CA . ILE A 1 109 ? 6.226 0.126 0.253 1.00 97.44 109 ILE A CA 1
ATOM 843 C C . ILE A 1 109 ? 7.498 -0.097 -0.583 1.00 97.44 109 ILE A C 1
ATOM 845 O O . ILE A 1 109 ? 8.577 -0.418 -0.083 1.00 97.44 109 ILE A O 1
ATOM 849 N N . CYS A 1 110 ? 7.397 0.202 -1.878 1.00 94.00 110 CYS A N 1
ATOM 850 C CA . CYS A 1 110 ? 8.484 0.397 -2.837 1.00 94.00 110 CYS A CA 1
ATOM 851 C C . CYS A 1 110 ? 9.535 -0.727 -2.826 1.00 94.00 110 CYS A C 1
ATOM 853 O O . CYS A 1 110 ? 9.287 -1.809 -3.353 1.00 94.00 110 CYS A O 1
ATOM 855 N N . VAL A 1 111 ? 10.717 -0.489 -2.243 1.00 92.88 111 VAL A N 1
ATOM 856 C CA . VAL A 1 111 ? 11.846 -1.436 -2.254 1.00 92.88 111 VAL A CA 1
ATOM 857 C C . VAL A 1 111 ? 11.511 -2.763 -1.567 1.00 92.88 111 VAL A C 1
ATOM 859 O O . VAL A 1 111 ? 12.138 -3.770 -1.881 1.00 92.88 111 VAL A O 1
ATOM 862 N N . GLU A 1 112 ? 10.479 -2.797 -0.722 1.00 95.62 112 GLU A N 1
ATOM 863 C CA . GLU A 1 112 ? 9.948 -4.024 -0.119 1.00 95.62 112 GLU A CA 1
ATOM 864 C C . GLU A 1 112 ? 9.416 -5.007 -1.164 1.00 95.62 112 GLU A C 1
ATOM 866 O O . GLU A 1 112 ? 9.488 -6.212 -0.955 1.00 95.62 112 GLU A O 1
ATOM 871 N N . ALA A 1 113 ? 9.026 -4.535 -2.355 1.00 94.19 113 ALA A N 1
ATOM 872 C CA . ALA A 1 113 ? 8.746 -5.397 -3.504 1.00 94.19 113 ALA A CA 1
ATOM 873 C C . ALA A 1 113 ? 9.956 -6.263 -3.913 1.00 94.19 113 ALA A C 1
ATOM 875 O O . ALA A 1 113 ? 9.814 -7.230 -4.655 1.00 94.19 113 ALA A O 1
ATOM 876 N N . ARG A 1 114 ? 11.171 -5.946 -3.464 1.00 92.88 114 ARG A N 1
ATOM 877 C CA . ARG A 1 114 ? 12.379 -6.749 -3.711 1.00 92.88 114 ARG A CA 1
ATOM 878 C C . ARG A 1 114 ? 12.676 -7.746 -2.589 1.00 92.88 114 ARG A C 1
ATOM 880 O O . ARG A 1 114 ? 13.697 -8.417 -2.674 1.00 92.88 114 ARG A O 1
ATOM 887 N N . VAL A 1 115 ? 11.817 -7.828 -1.571 1.00 94.62 115 VAL A N 1
ATOM 888 C CA . VAL A 1 115 ? 11.977 -8.664 -0.375 1.00 94.62 115 VAL A CA 1
ATOM 889 C C . VAL A 1 115 ? 10.847 -9.705 -0.348 1.00 94.62 115 VAL A C 1
ATOM 891 O O . VAL A 1 115 ? 9.777 -9.438 0.204 1.00 94.62 115 VAL A O 1
ATOM 894 N N . PRO A 1 116 ? 11.031 -10.888 -0.967 1.00 95.12 116 PRO A N 1
ATOM 895 C CA . PRO A 1 116 ? 9.992 -11.918 -1.038 1.00 95.12 116 PRO A CA 1
ATOM 896 C C . PRO A 1 116 ? 9.449 -12.362 0.325 1.00 95.12 116 PRO A C 1
ATOM 898 O O . PRO A 1 116 ? 8.297 -12.791 0.432 1.00 95.12 116 PRO A O 1
ATOM 901 N N . GLU A 1 117 ? 10.255 -12.236 1.378 1.00 95.56 117 GLU A N 1
ATOM 902 C CA . GLU A 1 117 ? 9.894 -12.549 2.757 1.00 95.56 117 GLU A CA 1
ATOM 903 C C . GLU A 1 117 ? 8.717 -11.700 3.255 1.00 95.56 117 GLU A C 1
ATOM 905 O O . GLU A 1 117 ? 7.903 -12.212 4.019 1.00 95.56 117 GLU A O 1
ATOM 910 N N . VAL A 1 118 ? 8.560 -10.457 2.777 1.00 97.50 118 VAL A N 1
ATOM 911 C CA . VAL A 1 118 ? 7.406 -9.599 3.113 1.00 97.50 118 VAL A CA 1
ATOM 912 C C . VAL A 1 118 ? 6.105 -10.235 2.623 1.00 97.50 118 VAL A C 1
ATOM 914 O O . VAL A 1 118 ? 5.134 -10.353 3.368 1.00 97.50 118 VAL A O 1
ATOM 917 N N . PHE A 1 119 ? 6.086 -10.705 1.376 1.00 97.06 119 PHE A N 1
ATOM 918 C CA . PHE A 1 119 ? 4.892 -11.296 0.769 1.00 97.06 119 PHE A CA 1
ATOM 919 C C . PHE A 1 119 ? 4.635 -12.713 1.284 1.00 97.06 119 PHE A C 1
ATOM 921 O O . PHE A 1 119 ? 3.484 -13.098 1.470 1.00 97.06 119 PHE A O 1
ATOM 928 N N . THR A 1 120 ? 5.695 -13.462 1.591 1.00 93.94 120 THR A N 1
ATOM 929 C CA . THR A 1 120 ? 5.590 -14.778 2.242 1.00 93.94 120 THR A CA 1
ATOM 930 C C . THR A 1 120 ? 5.030 -14.647 3.662 1.00 93.94 120 THR A C 1
ATOM 932 O O . THR A 1 120 ? 4.206 -15.456 4.092 1.00 93.94 120 THR A O 1
ATOM 935 N N . GLU A 1 121 ? 5.429 -13.608 4.401 1.00 95.25 121 GLU A N 1
ATOM 936 C CA . GLU A 1 121 ? 4.854 -13.304 5.709 1.00 95.25 121 GLU A CA 1
ATOM 937 C C . GLU A 1 121 ? 3.356 -12.997 5.588 1.00 95.25 121 GLU A C 1
ATOM 939 O O . GLU A 1 121 ? 2.558 -13.578 6.329 1.00 95.25 121 GLU A O 1
ATOM 944 N N . TYR A 1 122 ? 2.960 -12.142 4.642 1.00 97.62 122 TYR A N 1
ATOM 945 C CA . TYR A 1 122 ? 1.548 -11.833 4.410 1.00 97.62 122 TYR A CA 1
ATOM 946 C C . TYR A 1 122 ? 0.733 -13.057 3.993 1.00 97.62 122 TYR A C 1
ATOM 948 O O . TYR A 1 122 ? -0.358 -13.271 4.531 1.00 97.62 122 TYR A O 1
ATOM 956 N N . GLU A 1 123 ? 1.294 -13.917 3.144 1.00 93.62 123 GLU A N 1
ATOM 957 C CA . GLU A 1 123 ? 0.679 -15.195 2.800 1.00 93.62 123 GLU A CA 1
ATOM 958 C C . GLU A 1 123 ? 0.437 -16.056 4.047 1.00 93.62 123 GLU A C 1
ATOM 960 O O . GLU A 1 123 ? -0.676 -16.534 4.274 1.00 93.62 123 GLU A O 1
ATOM 965 N N . SER A 1 124 ? 1.444 -16.192 4.916 1.00 90.50 124 SER A N 1
ATOM 966 C CA . SER A 1 124 ? 1.336 -16.983 6.150 1.00 90.50 124 SER A CA 1
ATOM 967 C C . SER A 1 124 ? 0.315 -16.431 7.154 1.00 90.50 124 SER A C 1
ATOM 969 O O . SER A 1 124 ? -0.207 -17.175 7.985 1.00 90.50 124 SER 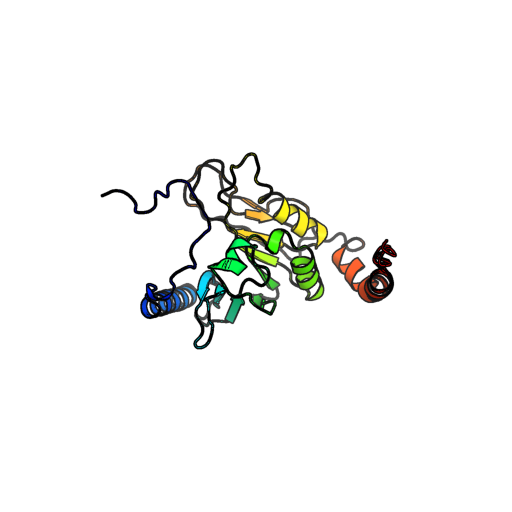A O 1
ATOM 971 N N . ARG A 1 125 ? 0.007 -15.131 7.065 1.00 93.38 125 ARG A N 1
ATOM 972 C CA . ARG A 1 125 ? -1.014 -14.439 7.867 1.00 93.38 125 ARG A CA 1
ATOM 973 C C . ARG A 1 125 ? -2.404 -14.495 7.224 1.00 93.38 125 ARG A C 1
ATOM 975 O O . ARG A 1 125 ? -3.331 -13.871 7.751 1.00 93.38 125 ARG A O 1
ATOM 982 N N . GLY A 1 126 ? -2.553 -15.210 6.107 1.00 91.75 126 GLY A N 1
ATOM 983 C CA . GLY A 1 126 ? -3.806 -15.340 5.370 1.00 91.75 126 GLY A CA 1
ATOM 984 C C . GLY A 1 126 ? -4.295 -14.012 4.803 1.00 91.75 126 GLY A C 1
ATOM 985 O O . GLY A 1 126 ? -5.489 -13.766 4.824 1.00 91.75 126 GLY A O 1
ATOM 986 N N . VAL A 1 127 ? -3.395 -13.114 4.394 1.00 96.12 127 VAL A N 1
ATOM 987 C CA . VAL A 1 127 ? -3.784 -11.889 3.675 1.00 96.12 127 VAL A CA 1
ATOM 988 C C . VAL A 1 127 ? -4.317 -12.259 2.300 1.00 96.12 127 VAL A C 1
ATOM 990 O O . VAL A 1 127 ? -3.753 -13.133 1.659 1.00 96.12 127 VAL A O 1
ATOM 993 N N . ASP A 1 128 ? -5.374 -11.616 1.838 1.00 95.44 128 ASP A N 1
ATOM 994 C CA . ASP A 1 128 ? -5.953 -11.853 0.516 1.00 95.44 128 ASP A CA 1
ATOM 995 C C . ASP A 1 128 ? -5.374 -10.880 -0.512 1.00 95.44 128 ASP A C 1
ATOM 997 O O . ASP A 1 128 ? -5.075 -11.275 -1.635 1.00 95.44 128 ASP A O 1
ATOM 1001 N N . CYS A 1 129 ? -5.139 -9.623 -0.122 1.00 97.56 129 CYS A N 1
ATOM 1002 C CA . CYS A 1 129 ? -4.591 -8.592 -1.000 1.00 97.56 129 CYS A CA 1
ATOM 1003 C C . CYS A 1 129 ? -3.480 -7.782 -0.319 1.00 97.56 129 CYS A C 1
ATOM 1005 O O . CYS A 1 129 ? -3.632 -7.343 0.820 1.00 97.56 129 CYS A O 1
ATOM 1007 N N . VAL A 1 130 ? -2.366 -7.534 -1.010 1.00 98.62 130 VAL A N 1
ATOM 1008 C CA . VAL A 1 130 ? -1.337 -6.588 -0.548 1.00 98.62 130 VAL A CA 1
ATOM 1009 C C . VAL A 1 130 ? -1.465 -5.274 -1.311 1.00 98.62 130 VAL A C 1
ATOM 1011 O O . VAL A 1 130 ? -1.387 -5.236 -2.539 1.00 98.62 130 VAL A O 1
ATOM 1014 N N . LEU A 1 131 ? -1.611 -4.187 -0.559 1.00 98.56 131 LEU A N 1
ATOM 1015 C CA . LEU A 1 131 ? -1.578 -2.813 -1.039 1.00 98.56 131 LEU A CA 1
ATOM 1016 C C . LEU A 1 131 ? -0.111 -2.368 -1.122 1.00 98.56 131 LEU A C 1
ATOM 1018 O O . LEU A 1 131 ? 0.532 -2.090 -0.107 1.00 98.56 131 LEU A O 1
ATOM 1022 N N . LEU A 1 132 ? 0.436 -2.348 -2.335 1.00 97.69 132 LEU A N 1
ATOM 1023 C CA . LEU A 1 132 ? 1.827 -2.005 -2.613 1.00 97.69 132 LEU A CA 1
ATOM 1024 C C . LEU A 1 132 ? 1.919 -0.586 -3.181 1.00 97.69 132 LEU A C 1
ATOM 1026 O O . LEU A 1 132 ? 1.677 -0.361 -4.368 1.00 97.69 132 LEU A O 1
ATOM 1030 N N . ALA A 1 133 ? 2.326 0.366 -2.344 1.00 95.81 133 ALA A N 1
ATOM 1031 C CA . ALA A 1 133 ? 2.633 1.725 -2.781 1.00 95.81 133 ALA A CA 1
ATOM 1032 C C . ALA A 1 133 ? 4.084 1.802 -3.267 1.00 95.81 133 ALA A C 1
ATOM 1034 O O . ALA A 1 133 ? 4.992 1.321 -2.593 1.00 95.81 133 ALA A O 1
ATOM 1035 N N . SER A 1 134 ? 4.346 2.410 -4.421 1.00 91.00 134 SER A N 1
ATOM 1036 C CA . SER A 1 134 ? 5.704 2.507 -4.955 1.00 91.00 134 SER A CA 1
ATOM 1037 C C . SER A 1 134 ? 5.949 3.810 -5.700 1.00 91.00 134 SER A C 1
ATOM 1039 O O . SER A 1 134 ? 5.038 4.454 -6.205 1.00 91.00 134 SER A O 1
ATOM 1041 N N . TYR A 1 135 ? 7.217 4.188 -5.778 1.00 85.94 135 TYR A N 1
ATOM 1042 C CA . TYR A 1 135 ? 7.701 5.262 -6.629 1.00 85.94 135 TYR A CA 1
ATOM 1043 C C . TYR A 1 135 ? 9.095 4.889 -7.114 1.00 85.94 135 TYR A C 1
ATOM 1045 O O . TYR A 1 135 ? 9.910 4.373 -6.345 1.00 85.94 135 TYR A O 1
ATOM 1053 N N . SER A 1 136 ? 9.346 5.148 -8.390 1.00 75.12 136 SER A N 1
ATOM 1054 C CA . SER A 1 136 ? 10.604 4.862 -9.057 1.00 75.12 136 SER A CA 1
ATOM 1055 C C . SER A 1 136 ? 10.842 5.955 -10.086 1.00 75.12 136 SER A C 1
ATOM 1057 O O . SER A 1 136 ? 9.959 6.262 -10.885 1.00 75.12 136 SER A O 1
ATOM 1059 N N . ASP A 1 137 ? 12.023 6.554 -10.037 1.00 71.38 137 ASP A N 1
ATOM 1060 C CA . ASP A 1 137 ? 12.531 7.491 -11.037 1.00 71.38 137 ASP A CA 1
ATOM 1061 C C . ASP A 1 137 ? 13.328 6.773 -12.140 1.00 71.38 137 ASP A C 1
ATOM 1063 O O . ASP A 1 137 ? 13.866 7.418 -13.042 1.00 71.38 137 ASP A O 1
ATOM 1067 N N . ALA A 1 138 ? 13.398 5.437 -12.082 1.00 70.75 138 ALA A N 1
ATOM 1068 C CA . ALA A 1 138 ? 14.059 4.634 -13.095 1.00 70.75 138 ALA A CA 1
ATOM 1069 C C . ALA A 1 138 ? 13.359 4.796 -14.455 1.00 70.75 138 ALA A C 1
ATOM 1071 O O . ALA A 1 138 ? 12.123 4.820 -14.520 1.00 70.75 138 ALA A O 1
ATOM 1072 N N . PRO A 1 139 ? 14.121 4.862 -15.560 1.00 69.81 139 PRO A N 1
ATOM 1073 C CA . PRO A 1 139 ? 13.529 4.940 -16.882 1.00 69.81 139 PRO A CA 1
ATOM 1074 C C . PRO A 1 139 ? 12.674 3.689 -17.156 1.00 69.81 139 PRO A C 1
ATOM 1076 O O . PRO A 1 139 ? 13.035 2.587 -16.726 1.00 69.81 139 PRO A O 1
ATOM 1079 N N . PRO A 1 140 ? 11.570 3.813 -17.915 1.00 70.12 140 PRO A N 1
ATOM 1080 C CA . PRO A 1 140 ? 10.652 2.698 -18.154 1.00 70.12 140 PRO A CA 1
ATOM 1081 C C . PRO A 1 140 ? 11.311 1.439 -18.725 1.00 70.12 140 PRO A C 1
ATOM 1083 O O . PRO A 1 140 ? 10.909 0.327 -18.405 1.00 70.12 140 PRO A O 1
ATOM 1086 N N . SER A 1 141 ? 12.354 1.605 -19.543 1.00 67.25 141 SER A N 1
ATOM 1087 C CA . SER A 1 141 ? 13.112 0.506 -20.152 1.00 67.25 141 SER A CA 1
ATOM 1088 C C . SER A 1 141 ? 13.873 -0.366 -19.150 1.00 67.25 141 SER A C 1
ATOM 1090 O O . SER A 1 141 ? 14.267 -1.478 -19.494 1.00 67.25 141 SER A O 1
ATOM 1092 N N . GLU A 1 142 ? 14.105 0.132 -17.937 1.00 67.38 142 GLU A N 1
ATOM 1093 C CA . GLU A 1 142 ? 14.904 -0.531 -16.899 1.00 67.38 142 GLU A CA 1
ATOM 1094 C C . GLU A 1 142 ? 14.069 -0.921 -15.673 1.00 67.38 142 GLU A C 1
ATOM 1096 O O . GLU A 1 142 ? 14.520 -1.706 -14.833 1.00 67.38 142 GLU A O 1
ATOM 1101 N N . SER A 1 143 ? 12.844 -0.401 -15.559 1.00 72.19 143 SER A N 1
ATOM 1102 C CA . SER A 1 143 ? 11.960 -0.727 -14.446 1.00 72.19 143 SER A CA 1
ATOM 1103 C C . SER A 1 143 ? 11.408 -2.149 -14.583 1.00 72.19 143 SER A C 1
ATOM 1105 O O . SER A 1 143 ? 10.882 -2.557 -15.615 1.00 72.19 143 SER A O 1
ATOM 1107 N N . LEU A 1 144 ? 11.510 -2.912 -13.493 1.00 73.69 144 LEU A N 1
ATOM 1108 C CA . LEU A 1 144 ? 10.816 -4.193 -13.315 1.00 73.69 144 LEU A CA 1
ATOM 1109 C C . LEU A 1 144 ? 9.601 -4.038 -12.392 1.00 73.69 144 LEU A C 1
ATOM 1111 O O . LEU A 1 144 ? 9.103 -5.029 -11.857 1.00 73.69 144 LEU A O 1
ATOM 1115 N N . ASP A 1 145 ? 9.176 -2.803 -12.124 1.00 76.12 145 ASP A N 1
ATOM 1116 C CA . ASP A 1 145 ? 8.219 -2.516 -11.059 1.00 76.12 145 ASP A CA 1
ATOM 1117 C C . ASP A 1 145 ? 6.812 -3.035 -11.382 1.00 76.12 145 ASP A C 1
ATOM 1119 O O . ASP A 1 145 ? 6.120 -3.427 -10.452 1.00 76.12 145 ASP A O 1
ATOM 1123 N N . ASP A 1 146 ? 6.416 -3.151 -12.658 1.00 73.50 146 ASP A N 1
ATOM 1124 C CA . ASP A 1 146 ? 5.151 -3.801 -13.047 1.00 73.50 146 ASP A CA 1
ATOM 1125 C C . ASP A 1 146 ? 5.209 -5.334 -13.024 1.00 73.50 146 ASP A C 1
ATOM 1127 O O . ASP A 1 146 ? 4.189 -5.990 -12.820 1.00 73.50 146 ASP A O 1
ATOM 1131 N N . ARG A 1 147 ? 6.388 -5.939 -13.188 1.00 87.44 147 ARG A N 1
ATOM 1132 C CA . ARG A 1 147 ? 6.519 -7.406 -13.188 1.00 87.44 147 ARG A CA 1
ATOM 1133 C C . ARG A 1 147 ? 6.397 -8.004 -11.792 1.00 87.44 147 ARG A C 1
ATOM 1135 O O . ARG A 1 147 ? 5.941 -9.135 -11.652 1.00 87.44 147 ARG A O 1
ATOM 1142 N N . ARG A 1 148 ? 6.808 -7.267 -10.755 1.00 91.94 148 ARG A N 1
ATOM 1143 C CA . ARG A 1 148 ? 6.787 -7.773 -9.371 1.00 91.94 148 ARG A CA 1
ATOM 1144 C C . ARG A 1 148 ? 5.368 -7.990 -8.827 1.00 91.94 148 ARG A C 1
ATOM 1146 O O . ARG A 1 148 ? 5.160 -9.055 -8.256 1.00 91.94 148 ARG A O 1
ATOM 1153 N N . PRO A 1 149 ? 4.393 -7.077 -9.015 1.00 94.12 149 PRO A N 1
ATOM 1154 C CA . PRO A 1 149 ? 3.005 -7.320 -8.633 1.00 94.12 149 PRO A CA 1
ATOM 1155 C C . PRO A 1 149 ? 2.431 -8.611 -9.219 1.00 94.12 149 PRO A C 1
ATOM 1157 O O . PRO A 1 149 ? 1.905 -9.419 -8.465 1.00 94.12 149 PRO A O 1
ATOM 1160 N N . LEU A 1 150 ? 2.596 -8.849 -10.525 1.00 94.12 150 LEU A N 1
ATOM 1161 C CA . LEU A 1 150 ? 2.142 -10.092 -11.163 1.00 94.12 150 LEU A CA 1
ATOM 1162 C C . LEU A 1 150 ? 2.844 -11.323 -10.579 1.00 94.12 150 LEU A C 1
ATOM 1164 O O . LEU A 1 150 ? 2.186 -12.285 -10.196 1.00 94.12 150 LEU A O 1
ATOM 1168 N N . ALA A 1 151 ? 4.172 -11.266 -10.434 1.00 94.25 151 ALA A N 1
ATOM 1169 C CA . ALA A 1 151 ? 4.940 -12.375 -9.878 1.00 94.25 151 ALA A CA 1
ATOM 1170 C C . ALA A 1 151 ? 4.501 -12.724 -8.448 1.00 94.25 151 ALA A C 1
ATOM 1172 O O . ALA A 1 151 ? 4.303 -13.897 -8.143 1.00 94.25 151 ALA A O 1
ATOM 1173 N N . TYR A 1 152 ? 4.318 -11.735 -7.568 1.00 95.69 152 TYR A N 1
ATOM 1174 C CA . TYR A 1 152 ? 3.830 -12.010 -6.217 1.00 95.69 152 TYR A CA 1
ATOM 1175 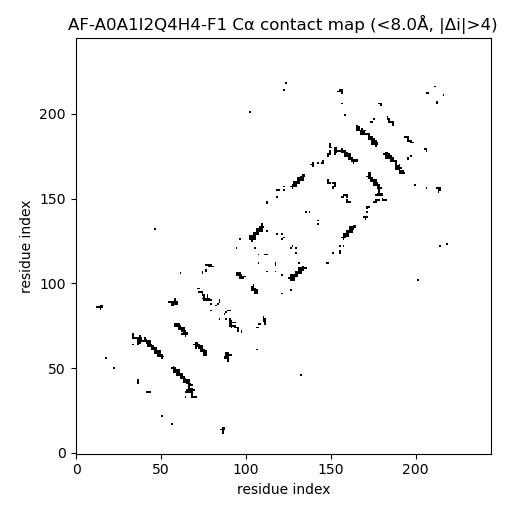C C . TYR A 1 152 ? 2.386 -12.472 -6.208 1.00 95.69 152 TYR A C 1
ATOM 1177 O O . TYR A 1 152 ? 2.079 -13.382 -5.438 1.00 95.69 152 TYR A O 1
ATOM 1185 N N . ALA A 1 153 ? 1.529 -11.906 -7.059 1.00 94.00 153 ALA A N 1
ATOM 1186 C CA . ALA A 1 153 ? 0.147 -12.342 -7.143 1.00 94.00 153 ALA A CA 1
ATOM 1187 C C . ALA A 1 153 ? 0.068 -13.835 -7.488 1.00 94.00 153 ALA A C 1
ATOM 1189 O O . ALA A 1 153 ? -0.535 -14.610 -6.747 1.00 94.00 153 ALA A O 1
ATOM 1190 N N . LEU A 1 154 ? 0.796 -14.252 -8.526 1.00 91.31 154 LEU A N 1
ATOM 1191 C CA . LEU A 1 154 ? 0.894 -15.646 -8.953 1.00 91.31 154 LEU A CA 1
ATOM 1192 C C . LEU A 1 154 ? 1.532 -16.552 -7.886 1.00 91.31 154 LEU A C 1
ATOM 1194 O O . LEU A 1 154 ? 1.014 -17.621 -7.574 1.00 91.31 154 LEU A O 1
ATOM 1198 N N . LEU A 1 155 ? 2.672 -16.150 -7.315 1.00 91.19 155 LEU A N 1
ATOM 1199 C CA . LEU A 1 155 ? 3.443 -17.017 -6.415 1.00 91.19 155 LEU A CA 1
ATOM 1200 C C . LEU A 1 15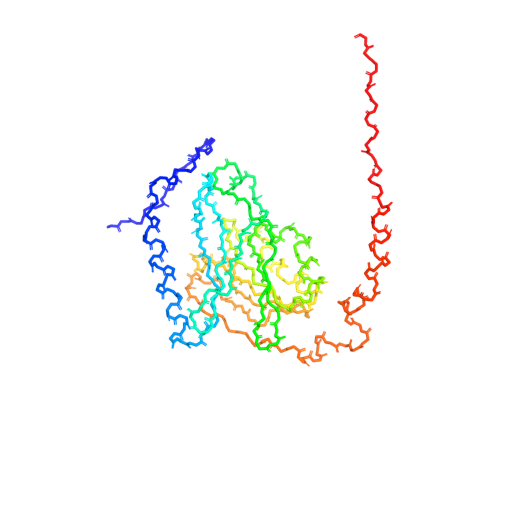5 ? 2.791 -17.200 -5.043 1.00 91.19 155 LEU A C 1
ATOM 1202 O O . LEU A 1 155 ? 2.953 -18.260 -4.439 1.00 91.19 155 LEU A O 1
ATOM 1206 N N . THR A 1 156 ? 2.081 -16.186 -4.547 1.00 92.25 156 THR A N 1
ATOM 1207 C CA . THR A 1 156 ? 1.467 -16.192 -3.204 1.00 92.25 156 THR A CA 1
ATOM 1208 C C . THR A 1 156 ? -0.042 -16.421 -3.219 1.00 92.25 156 THR A C 1
ATOM 1210 O O . THR A 1 156 ? -0.650 -16.596 -2.159 1.00 92.25 156 THR A O 1
ATOM 1213 N N . GLU A 1 157 ? -0.632 -16.434 -4.416 1.00 91.06 157 GLU A N 1
ATOM 1214 C CA . GLU A 1 157 ? -2.077 -16.474 -4.648 1.00 91.06 157 GLU A CA 1
ATOM 1215 C C . GLU A 1 157 ? -2.818 -15.390 -3.849 1.00 91.06 157 GLU A C 1
ATOM 1217 O O . GLU A 1 157 ? -3.842 -15.640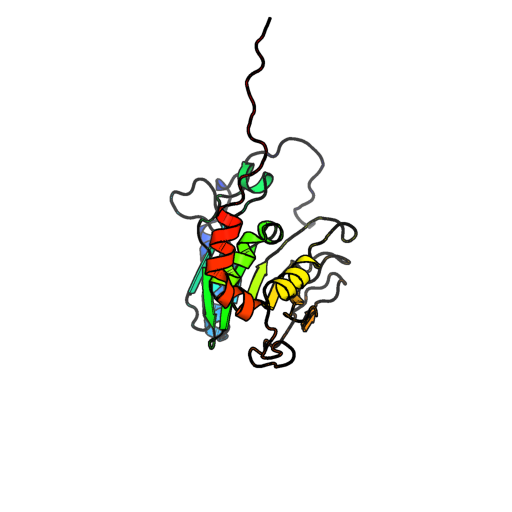 -3.217 1.00 91.06 157 GLU A O 1
ATOM 1222 N N . MET A 1 158 ? -2.247 -14.183 -3.847 1.00 93.75 158 MET A N 1
ATOM 1223 C CA . MET A 1 158 ? -2.842 -12.956 -3.311 1.00 93.75 158 MET A CA 1
ATOM 1224 C C . MET A 1 158 ? -3.123 -11.989 -4.457 1.00 93.75 158 MET A C 1
ATOM 1226 O O . MET A 1 158 ? -2.427 -12.006 -5.468 1.00 93.75 158 MET A O 1
ATOM 1230 N N . TRP A 1 159 ? -4.078 -11.082 -4.297 1.00 96.75 159 TRP A N 1
ATOM 1231 C CA . TRP A 1 159 ? -4.102 -9.890 -5.143 1.00 96.75 159 TRP A CA 1
ATOM 1232 C C . TRP A 1 159 ? -2.976 -8.940 -4.743 1.00 96.75 159 TRP A C 1
ATOM 1234 O O . TRP A 1 159 ? -2.613 -8.843 -3.570 1.00 96.75 159 TRP A O 1
ATOM 1244 N N . ILE A 1 160 ? -2.446 -8.197 -5.711 1.00 97.69 160 ILE A N 1
ATOM 1245 C CA . ILE A 1 160 ? -1.532 -7.085 -5.440 1.00 97.69 160 ILE A CA 1
ATOM 1246 C C . ILE A 1 160 ? -2.139 -5.822 -6.041 1.00 97.69 160 ILE A C 1
ATOM 1248 O O . ILE A 1 160 ? -2.155 -5.653 -7.263 1.00 97.69 160 ILE A O 1
ATOM 1252 N N . ALA A 1 161 ? -2.630 -4.929 -5.184 1.00 97.38 161 ALA A N 1
ATOM 1253 C CA . ALA A 1 161 ? -3.061 -3.598 -5.589 1.00 97.38 161 ALA A CA 1
ATOM 1254 C C . ALA A 1 161 ? -1.842 -2.673 -5.581 1.00 97.38 161 ALA A C 1
ATOM 1256 O O . ALA A 1 161 ? -1.312 -2.316 -4.530 1.00 97.38 161 ALA A O 1
ATOM 1257 N N . PHE A 1 162 ? -1.367 -2.329 -6.769 1.00 95.31 162 PHE A N 1
ATOM 1258 C CA . PHE A 1 162 ? -0.138 -1.587 -6.983 1.00 95.31 162 PHE A CA 1
ATOM 1259 C C . PHE A 1 162 ? -0.442 -0.128 -7.325 1.00 95.31 162 PHE A C 1
ATOM 1261 O O . PHE A 1 162 ? -1.078 0.162 -8.342 1.00 95.31 162 PHE A O 1
ATOM 1268 N N . ALA A 1 163 ? 0.032 0.791 -6.486 1.00 94.00 163 ALA A N 1
ATOM 1269 C CA . ALA A 1 163 ? -0.192 2.224 -6.634 1.00 94.00 163 ALA A CA 1
ATOM 1270 C C . ALA A 1 163 ? 1.129 2.968 -6.856 1.00 94.00 163 ALA A C 1
ATOM 1272 O O . ALA A 1 163 ? 2.063 2.850 -6.060 1.00 94.00 163 ALA A O 1
ATOM 1273 N N . VAL A 1 164 ? 1.184 3.766 -7.922 1.00 89.62 164 VAL A N 1
ATOM 1274 C CA . VAL A 1 164 ? 2.319 4.632 -8.268 1.00 89.62 164 VAL A CA 1
ATOM 1275 C C . VAL A 1 164 ? 1.842 6.038 -8.639 1.00 89.62 164 VAL A C 1
ATOM 1277 O O . VAL A 1 164 ? 0.716 6.197 -9.120 1.00 89.62 164 VAL A O 1
ATOM 1280 N N . PRO A 1 165 ? 2.674 7.079 -8.460 1.00 83.06 165 PRO A N 1
ATOM 1281 C CA . PRO A 1 165 ? 2.347 8.420 -8.934 1.00 83.06 165 PRO A CA 1
ATOM 1282 C C . PRO A 1 165 ? 2.185 8.464 -10.461 1.00 83.06 165 PRO A C 1
ATOM 1284 O O . PRO A 1 165 ? 3.099 8.107 -11.200 1.00 83.06 165 PRO A O 1
ATOM 1287 N N . GLY A 1 166 ? 1.041 8.954 -10.947 1.00 67.12 166 GLY A N 1
ATOM 1288 C CA . GLY A 1 166 ? 0.715 9.047 -12.380 1.00 67.12 166 GLY A CA 1
ATOM 1289 C C . GLY A 1 166 ? 1.382 10.216 -13.116 1.00 67.12 166 GLY A C 1
ATOM 1290 O O . GLY A 1 166 ? 0.709 10.922 -13.857 1.00 67.12 166 GLY A O 1
ATOM 1291 N N . ALA A 1 167 ? 2.667 10.483 -12.867 1.00 62.78 167 ALA A N 1
ATOM 1292 C CA . ALA A 1 167 ? 3.292 11.765 -13.218 1.00 62.78 167 ALA A CA 1
ATOM 1293 C C . ALA A 1 167 ? 4.189 11.750 -14.471 1.00 62.78 167 ALA A C 1
ATOM 1295 O O . ALA A 1 167 ? 4.613 12.815 -14.918 1.00 62.78 167 ALA A O 1
ATOM 1296 N N . VAL A 1 168 ? 4.514 10.581 -15.036 1.00 66.69 168 VAL A N 1
ATOM 1297 C CA . VAL A 1 168 ? 5.493 10.479 -16.133 1.00 66.69 168 VAL A CA 1
ATOM 1298 C C . VAL A 1 168 ? 4.965 9.583 -17.253 1.00 66.69 168 VAL A C 1
ATOM 1300 O O . VAL A 1 168 ? 4.656 8.414 -17.035 1.00 66.69 168 VAL A O 1
ATOM 1303 N N . ALA A 1 169 ? 4.873 10.127 -18.470 1.00 65.50 169 ALA A N 1
ATOM 1304 C CA . ALA A 1 169 ? 4.477 9.364 -19.652 1.00 65.50 169 ALA A CA 1
ATOM 1305 C C . ALA A 1 169 ? 5.466 8.218 -19.928 1.00 65.50 169 ALA A C 1
ATOM 1307 O O . ALA A 1 169 ? 6.682 8.383 -19.818 1.00 65.50 169 ALA A O 1
ATOM 1308 N N . GLY A 1 170 ? 4.937 7.048 -20.285 1.00 67.06 170 GLY A N 1
ATOM 1309 C CA . GLY A 1 170 ? 5.714 5.827 -20.489 1.00 67.06 170 GLY A CA 1
ATOM 1310 C C . GLY A 1 170 ? 6.139 5.109 -19.205 1.00 67.06 170 GLY A C 1
ATOM 1311 O O . GLY A 1 170 ? 6.617 3.985 -19.307 1.00 67.06 170 GLY A O 1
ATOM 1312 N N . ALA A 1 171 ? 5.968 5.704 -18.020 1.00 74.81 171 ALA A N 1
ATOM 1313 C CA . ALA A 1 171 ? 6.303 5.057 -16.755 1.00 74.81 171 ALA A CA 1
ATOM 1314 C C . ALA A 1 171 ? 5.314 3.948 -16.378 1.00 74.81 171 ALA A C 1
ATOM 1316 O O . ALA A 1 171 ? 4.219 3.820 -16.930 1.00 74.81 171 ALA A O 1
ATOM 1317 N N . THR A 1 172 ? 5.727 3.145 -15.402 1.00 82.25 172 THR A N 1
ATOM 1318 C CA . THR A 1 172 ? 4.884 2.154 -14.741 1.00 82.25 172 THR A CA 1
ATOM 1319 C C . THR A 1 172 ? 3.584 2.803 -14.263 1.00 82.25 172 THR A C 1
ATOM 1321 O O . THR A 1 172 ? 3.595 3.898 -13.709 1.00 82.25 172 THR A O 1
ATOM 1324 N N . THR A 1 173 ? 2.461 2.121 -14.469 1.00 88.81 173 THR A N 1
ATOM 1325 C CA . THR A 1 173 ? 1.120 2.598 -14.113 1.00 88.81 173 THR A CA 1
ATOM 1326 C C . THR A 1 173 ? 0.567 1.820 -12.930 1.00 88.81 173 THR A C 1
ATOM 1328 O O . THR A 1 173 ? 0.889 0.642 -12.758 1.00 88.81 173 THR A O 1
ATOM 1331 N N . SER A 1 174 ? -0.336 2.442 -12.174 1.00 93.12 174 SER A N 1
ATOM 1332 C CA . SER A 1 174 ? -1.101 1.746 -11.138 1.00 93.12 174 SER A CA 1
ATOM 1333 C C . SER A 1 174 ? -1.958 0.632 -11.746 1.00 93.12 174 SER A C 1
ATOM 1335 O O . SER A 1 174 ? -2.363 0.709 -12.913 1.00 93.12 174 SER A O 1
ATOM 1337 N N . GLY A 1 175 ? -2.241 -0.403 -10.965 1.00 95.00 175 GLY A N 1
ATOM 1338 C CA . GLY A 1 175 ? -3.042 -1.540 -11.404 1.00 95.00 175 GLY A CA 1
ATOM 1339 C C . GLY A 1 175 ? -3.272 -2.559 -10.299 1.00 95.00 175 GLY A C 1
ATOM 1340 O O . GLY A 1 175 ? -2.688 -2.472 -9.222 1.00 95.00 175 GLY A O 1
ATOM 1341 N N . VAL A 1 176 ? -4.117 -3.544 -10.579 1.00 97.12 176 VAL A N 1
ATOM 1342 C CA . VAL A 1 176 ? -4.425 -4.639 -9.655 1.00 97.12 176 VAL A CA 1
ATOM 1343 C C . VAL A 1 176 ? -4.091 -5.960 -10.330 1.00 97.12 176 VAL A C 1
ATOM 1345 O O . VAL A 1 176 ? -4.717 -6.324 -11.325 1.00 97.12 176 VAL A O 1
ATOM 1348 N N . ALA A 1 177 ? -3.077 -6.652 -9.818 1.00 95.50 177 ALA A N 1
ATOM 1349 C CA . ALA A 1 177 ? -2.676 -7.974 -10.282 1.00 95.50 177 ALA A CA 1
ATOM 1350 C C . ALA A 1 177 ? -3.479 -9.053 -9.547 1.00 95.50 177 ALA A C 1
ATOM 1352 O O . ALA A 1 177 ? -3.664 -8.966 -8.330 1.00 95.50 177 ALA A O 1
ATOM 1353 N N . ALA A 1 178 ? -3.947 -10.056 -10.284 1.00 93.56 178 ALA A N 1
ATOM 1354 C CA . ALA A 1 178 ? -4.683 -11.191 -9.748 1.00 93.56 178 ALA A CA 1
ATOM 1355 C C . ALA A 1 178 ? -3.823 -12.464 -9.664 1.00 93.56 178 ALA A C 1
ATOM 1357 O O . ALA A 1 178 ? -2.835 -12.588 -10.393 1.00 93.56 178 ALA A O 1
ATOM 1358 N N . PRO A 1 179 ? -4.211 -13.419 -8.796 1.00 91.00 179 PRO A N 1
ATOM 1359 C CA . PRO A 1 179 ? -3.513 -14.695 -8.607 1.00 91.00 179 PRO A CA 1
ATOM 1360 C C . PRO A 1 179 ? -3.305 -15.561 -9.859 1.00 91.00 179 PRO A C 1
ATOM 1362 O O . PRO A 1 179 ? -2.492 -16.478 -9.837 1.00 91.00 179 PRO A O 1
ATOM 1365 N N . ASP A 1 180 ? -4.030 -15.294 -10.944 1.00 86.56 180 ASP A N 1
ATOM 1366 C CA . ASP A 1 180 ? -3.994 -16.021 -12.217 1.00 86.56 180 ASP A CA 1
ATOM 1367 C C . ASP A 1 180 ? -3.097 -15.346 -13.280 1.00 86.56 180 ASP A C 1
ATOM 1369 O O . ASP A 1 180 ? -3.306 -15.532 -14.477 1.00 86.56 180 ASP A O 1
ATOM 1373 N N . ASP A 1 181 ? -2.092 -14.572 -12.842 1.00 87.06 181 ASP A N 1
ATOM 1374 C CA . ASP A 1 181 ? -1.093 -13.886 -13.688 1.00 87.06 181 ASP A CA 1
ATOM 1375 C C . ASP A 1 181 ? -1.697 -12.883 -14.691 1.00 87.06 181 ASP A C 1
ATOM 1377 O O . ASP A 1 181 ? -1.209 -12.687 -15.807 1.00 87.06 181 ASP A O 1
ATOM 1381 N N . ARG A 1 182 ? -2.781 -12.204 -14.295 1.00 91.38 182 ARG A N 1
ATOM 1382 C CA . ARG A 1 182 ? -3.396 -11.132 -15.092 1.00 91.38 182 ARG A CA 1
ATOM 1383 C C . ARG A 1 182 ? -3.527 -9.831 -14.317 1.00 91.38 182 ARG A C 1
ATOM 1385 O O . ARG A 1 182 ? -3.692 -9.810 -13.100 1.00 91.38 182 ARG A O 1
ATOM 1392 N N . TRP A 1 183 ? -3.553 -8.727 -15.053 1.00 94.31 183 TRP A N 1
ATOM 1393 C CA . TRP A 1 183 ? -4.057 -7.459 -14.535 1.00 94.31 183 TRP A CA 1
ATOM 1394 C C . TRP A 1 183 ? -5.587 -7.478 -14.578 1.00 94.31 183 TRP A C 1
ATOM 1396 O O . TRP A 1 183 ? -6.166 -7.626 -15.654 1.00 94.31 183 TRP A O 1
ATOM 1406 N N . LEU A 1 184 ? -6.245 -7.312 -13.429 1.00 94.88 184 LEU A N 1
ATOM 1407 C CA . LEU A 1 184 ? -7.687 -7.042 -13.370 1.00 94.88 184 LEU A CA 1
ATOM 1408 C C . LEU A 1 184 ? -8.001 -5.684 -13.985 1.00 94.88 184 LEU A C 1
ATOM 1410 O O . LEU A 1 184 ? -8.963 -5.532 -14.730 1.00 94.88 184 LEU A O 1
ATOM 1414 N N . ALA A 1 185 ? -7.153 -4.712 -13.666 1.00 95.38 185 ALA A N 1
ATOM 1415 C CA . ALA A 1 185 ? -7.214 -3.366 -14.186 1.00 95.38 185 ALA A CA 1
ATOM 1416 C C . ALA A 1 185 ? -5.824 -2.735 -14.136 1.00 95.38 185 ALA A C 1
ATOM 1418 O O . ALA A 1 185 ? -4.988 -3.094 -13.299 1.00 95.38 185 ALA A O 1
ATOM 1419 N N . ARG A 1 186 ? -5.571 -1.796 -15.045 1.00 93.56 186 ARG A N 1
ATOM 1420 C CA . ARG A 1 186 ? -4.303 -1.077 -15.147 1.00 93.56 186 ARG A CA 1
ATOM 1421 C C . ARG A 1 186 ? -4.549 0.293 -15.771 1.00 93.56 186 ARG A C 1
ATOM 1423 O O . ARG A 1 186 ? -5.374 0.415 -16.672 1.00 93.56 186 ARG A O 1
ATOM 1430 N N . GLY A 1 187 ? -3.838 1.305 -15.286 1.00 91.56 187 GLY A N 1
ATOM 1431 C CA . GLY A 1 187 ? -3.829 2.630 -15.900 1.00 91.56 187 GLY A CA 1
ATOM 1432 C C . GLY A 1 187 ? -3.138 2.632 -17.266 1.00 91.56 187 GLY A C 1
ATOM 1433 O O . GLY A 1 187 ? -2.452 1.682 -17.648 1.00 91.56 187 GLY A O 1
ATOM 1434 N N . VAL A 1 188 ? -3.295 3.731 -17.992 1.00 89.06 188 VAL A N 1
ATOM 1435 C CA . VAL A 1 188 ? -2.645 3.975 -19.282 1.00 89.06 188 VAL A CA 1
ATOM 1436 C C . VAL A 1 188 ? -1.356 4.777 -19.057 1.00 89.06 188 VAL A C 1
ATOM 1438 O O . VAL A 1 188 ? -1.374 5.748 -18.302 1.00 89.06 188 VAL A O 1
ATOM 1441 N N . PRO A 1 189 ? -0.220 4.427 -19.687 1.00 86.56 189 PRO A N 1
ATOM 1442 C CA . PRO A 1 189 ? 1.055 5.121 -19.480 1.00 86.56 189 PRO A CA 1
ATOM 1443 C C . PRO A 1 189 ? 1.152 6.436 -20.282 1.00 86.56 189 PRO A C 1
ATOM 1445 O O . PRO A 1 189 ? 2.166 6.703 -20.925 1.00 86.56 189 PRO A O 1
ATOM 1448 N N . ASP A 1 190 ? 0.105 7.263 -20.276 1.00 85.38 190 ASP A N 1
ATOM 1449 C CA . ASP A 1 190 ? 0.032 8.527 -21.030 1.00 85.38 190 ASP A CA 1
ATOM 1450 C C . ASP A 1 190 ? 0.448 9.767 -20.214 1.00 85.38 190 ASP A C 1
ATOM 1452 O O . ASP A 1 190 ? 0.510 10.874 -20.746 1.00 85.38 190 ASP A O 1
ATOM 1456 N N . GLY A 1 191 ? 0.781 9.575 -18.933 1.00 81.88 191 GLY A N 1
ATOM 1457 C CA . GLY A 1 191 ? 1.200 10.642 -18.023 1.00 81.88 191 GLY A CA 1
ATOM 1458 C C . GLY A 1 191 ? 0.048 11.473 -17.453 1.00 81.88 191 GLY A C 1
ATOM 1459 O O . GLY A 1 191 ? 0.305 12.502 -16.829 1.00 81.88 191 GLY A O 1
ATOM 1460 N N . THR A 1 192 ? -1.206 11.061 -17.658 1.00 85.56 192 THR A N 1
ATOM 1461 C CA . THR A 1 192 ? -2.372 11.717 -17.057 1.00 85.56 192 THR A CA 1
ATOM 1462 C C . THR A 1 192 ? -2.742 11.087 -15.707 1.00 85.56 192 THR A C 1
ATOM 1464 O O . THR A 1 192 ? -2.638 9.864 -15.547 1.00 85.56 192 THR A O 1
ATOM 1467 N N . PRO A 1 193 ? -3.205 11.888 -14.722 1.00 88.19 193 PRO A N 1
ATOM 1468 C CA . PRO A 1 193 ? -3.790 11.355 -13.496 1.00 88.19 193 PRO A CA 1
ATOM 1469 C C . PRO A 1 193 ? -5.015 10.491 -13.800 1.00 88.19 193 PRO A C 1
ATOM 1471 O O . PRO A 1 193 ? -5.919 10.913 -14.520 1.00 88.19 193 PRO A O 1
ATOM 1474 N N . GLN A 1 194 ? -5.053 9.291 -13.226 1.00 88.88 194 GLN A N 1
ATOM 1475 C CA . GLN A 1 194 ? -6.087 8.291 -13.484 1.00 88.88 194 GLN A CA 1
ATOM 1476 C C . GLN A 1 194 ? -6.523 7.610 -12.188 1.00 88.88 194 GLN A C 1
ATOM 1478 O O . GLN A 1 194 ? -5.733 7.462 -11.255 1.00 88.88 194 GLN A O 1
ATOM 1483 N N . VAL A 1 195 ? -7.772 7.145 -12.174 1.00 92.50 195 VAL A N 1
ATOM 1484 C CA . VAL A 1 195 ? -8.306 6.237 -11.153 1.00 92.50 195 VAL A CA 1
ATOM 1485 C C . VAL A 1 195 ? -8.563 4.891 -11.819 1.00 92.50 195 VAL A C 1
ATOM 1487 O O . VAL A 1 195 ? -9.172 4.830 -12.886 1.00 92.50 195 VAL A O 1
ATOM 1490 N N . VAL A 1 196 ? -8.073 3.819 -11.202 1.00 94.00 196 VAL A N 1
ATOM 1491 C CA . VAL A 1 196 ? -8.213 2.447 -11.699 1.00 94.00 196 VAL A CA 1
ATOM 1492 C C . VAL A 1 196 ? -9.158 1.697 -10.768 1.00 94.00 196 VAL A C 1
ATOM 1494 O O . VAL A 1 196 ? -8.952 1.701 -9.558 1.00 94.00 196 VAL A O 1
ATOM 1497 N N . PHE A 1 197 ? -10.170 1.046 -11.338 1.00 96.19 197 PHE A N 1
ATOM 1498 C CA . PHE A 1 197 ? -11.159 0.257 -10.605 1.00 96.19 197 PHE A CA 1
ATOM 1499 C C . PHE A 1 197 ? -10.972 -1.224 -10.920 1.00 96.19 197 PHE A C 1
ATOM 1501 O O . PHE A 1 197 ? -10.781 -1.580 -12.082 1.00 96.19 197 PHE A O 1
ATOM 1508 N N . ALA A 1 198 ? -11.033 -2.077 -9.902 1.00 96.00 198 ALA A N 1
ATOM 1509 C CA . ALA A 1 198 ? -11.010 -3.525 -10.053 1.00 96.00 198 ALA A CA 1
ATOM 1510 C C . ALA A 1 198 ? -11.880 -4.169 -8.975 1.00 96.00 198 ALA A C 1
ATOM 1512 O O . ALA A 1 198 ? -11.778 -3.796 -7.808 1.00 96.00 198 ALA A O 1
ATOM 1513 N N . ASP A 1 199 ? -12.665 -5.168 -9.366 1.00 94.50 199 ASP A N 1
ATOM 1514 C CA . ASP A 1 199 ? -13.439 -5.984 -8.436 1.00 94.50 199 ASP A CA 1
ATOM 1515 C C . ASP A 1 199 ? -12.595 -7.178 -7.981 1.00 94.50 199 ASP A C 1
ATOM 1517 O O . ASP A 1 199 ? -12.105 -7.963 -8.803 1.00 94.50 199 ASP A O 1
ATOM 1521 N N . LEU A 1 200 ? -12.404 -7.306 -6.668 1.00 92.44 200 LEU A N 1
ATOM 1522 C CA . LEU A 1 200 ? -11.767 -8.473 -6.069 1.00 92.44 200 LEU A CA 1
ATOM 1523 C C . LEU A 1 200 ? -12.854 -9.489 -5.727 1.00 92.44 200 LEU A C 1
ATOM 1525 O O . LEU A 1 200 ? -13.703 -9.225 -4.883 1.00 92.44 200 LEU A O 1
ATOM 1529 N N . ASP A 1 201 ? -12.823 -10.643 -6.386 1.00 87.81 201 ASP A N 1
ATOM 1530 C CA . ASP A 1 201 ? -13.776 -11.724 -6.146 1.00 87.81 201 ASP A CA 1
ATOM 1531 C C . ASP A 1 201 ? -13.059 -12.907 -5.467 1.00 87.81 201 ASP A C 1
ATOM 1533 O O . ASP A 1 201 ? -12.372 -13.674 -6.157 1.00 87.81 201 ASP A O 1
ATOM 1537 N N . PRO A 1 202 ? -13.182 -13.058 -4.131 1.00 78.62 202 PRO A N 1
ATOM 1538 C CA . PRO A 1 202 ? -12.583 -14.169 -3.394 1.00 78.62 202 PRO A CA 1
ATOM 1539 C C . PRO A 1 202 ? -13.203 -15.530 -3.734 1.00 78.62 202 PRO A C 1
ATOM 1541 O O . PRO A 1 202 ? -12.556 -16.559 -3.526 1.00 78.62 202 PRO A O 1
ATOM 1544 N N . ASP A 1 203 ? -14.413 -15.549 -4.296 1.00 77.44 203 ASP A N 1
ATOM 1545 C CA . ASP A 1 203 ? -15.135 -16.767 -4.665 1.00 77.44 203 ASP A CA 1
ATOM 1546 C C . ASP A 1 203 ? -14.883 -17.186 -6.124 1.00 77.44 203 ASP A C 1
ATOM 1548 O O . ASP A 1 203 ? -15.364 -18.238 -6.575 1.00 77.44 203 ASP A O 1
ATOM 1552 N N . ASN A 1 204 ? -14.101 -16.406 -6.880 1.00 70.38 204 ASN A N 1
ATOM 1553 C CA . ASN A 1 204 ? -13.833 -16.695 -8.280 1.00 70.38 204 ASN A CA 1
ATOM 1554 C C . ASN A 1 204 ? -13.067 -18.017 -8.449 1.00 70.38 204 ASN A C 1
ATOM 1556 O O . ASN A 1 204 ? -11.875 -18.147 -8.169 1.00 70.38 204 ASN A O 1
ATOM 1560 N N . ARG A 1 205 ? -13.748 -19.017 -9.013 1.00 55.06 205 ARG A N 1
ATOM 1561 C CA . ARG A 1 205 ? -13.220 -20.378 -9.180 1.00 55.06 205 ARG A CA 1
ATOM 1562 C C . ARG A 1 205 ? -12.122 -20.500 -10.241 1.00 55.06 205 ARG A C 1
ATOM 1564 O O . ARG A 1 205 ? -11.450 -21.528 -10.252 1.00 55.06 205 ARG A O 1
ATOM 1571 N N . THR A 1 206 ? -11.890 -19.493 -11.094 1.00 57.34 206 THR A N 1
ATOM 1572 C CA . THR A 1 206 ? -10.697 -19.478 -11.969 1.00 57.34 206 THR A CA 1
ATOM 1573 C C . THR A 1 206 ? -9.407 -19.274 -11.176 1.00 57.34 206 THR A C 1
ATOM 1575 O O . THR A 1 206 ? -8.355 -19.723 -11.618 1.00 57.34 206 THR A O 1
ATOM 1578 N N . VAL A 1 207 ? -9.505 -18.673 -9.986 1.00 53.72 207 VAL A N 1
ATOM 1579 C CA . VAL A 1 207 ? -8.423 -18.542 -8.998 1.00 53.72 207 VAL A CA 1
ATOM 1580 C C . VAL A 1 207 ? -8.294 -19.810 -8.132 1.00 53.72 207 VAL A C 1
ATOM 1582 O O . VAL A 1 207 ? -7.274 -20.031 -7.487 1.00 53.72 207 VAL A O 1
ATOM 1585 N N . LEU A 1 208 ? -9.307 -20.688 -8.138 1.00 54.75 208 LEU A N 1
ATOM 1586 C CA . LEU A 1 208 ? -9.429 -21.836 -7.233 1.00 54.75 208 LEU A CA 1
ATOM 1587 C C . LEU A 1 208 ? -9.789 -23.147 -7.962 1.00 54.75 208 LEU A C 1
ATOM 1589 O O . LEU A 1 208 ? -10.895 -23.677 -7.776 1.00 54.75 208 LEU A O 1
ATOM 1593 N N . PRO A 1 209 ? -8.884 -23.782 -8.728 1.00 51.88 209 PRO A N 1
ATOM 1594 C CA . PRO A 1 209 ? -9.015 -25.211 -8.967 1.00 51.88 209 PRO A CA 1
ATOM 1595 C C . PRO A 1 209 ? -8.847 -25.908 -7.608 1.00 51.88 209 PRO A C 1
ATOM 1597 O O . PRO A 1 209 ? -7.756 -25.953 -7.048 1.00 51.88 209 PRO A O 1
ATOM 1600 N N . ALA A 1 210 ? -9.949 -26.419 -7.051 1.00 47.28 210 ALA A N 1
ATOM 1601 C CA . ALA A 1 210 ? -10.115 -26.872 -5.661 1.00 47.28 210 ALA A CA 1
ATOM 1602 C C . ALA A 1 210 ? -9.170 -28.000 -5.166 1.00 47.28 210 ALA A C 1
ATOM 1604 O O . ALA A 1 210 ? -9.314 -28.465 -4.037 1.00 47.28 210 ALA A O 1
ATOM 1605 N N . TYR A 1 211 ? -8.202 -28.432 -5.978 1.00 43.38 211 TYR A N 1
ATOM 1606 C CA . TYR A 1 211 ? -7.144 -29.377 -5.610 1.00 43.38 211 TYR A CA 1
ATOM 1607 C C . TYR A 1 211 ? -5.713 -28.817 -5.757 1.00 43.38 211 TYR A C 1
ATOM 1609 O O . TYR A 1 211 ? -4.802 -29.392 -5.162 1.00 43.38 211 TYR A O 1
ATOM 1617 N N . ASP A 1 212 ? -5.531 -27.668 -6.421 1.00 54.12 212 ASP A N 1
ATOM 1618 C CA . ASP A 1 212 ? -4.231 -27.122 -6.848 1.00 54.12 212 ASP A CA 1
ATOM 1619 C C . ASP A 1 212 ? -3.993 -25.655 -6.440 1.00 54.12 212 ASP A C 1
ATOM 1621 O O . ASP A 1 212 ? -3.090 -25.022 -6.979 1.00 54.12 212 ASP A O 1
ATOM 1625 N N . SER A 1 213 ? -4.734 -25.093 -5.472 1.00 69.81 213 SER A N 1
ATOM 1626 C CA . SER A 1 213 ? -4.302 -23.809 -4.898 1.00 69.81 213 SER A CA 1
ATOM 1627 C C . SER A 1 213 ? -2.992 -24.021 -4.130 1.00 69.81 213 SER A C 1
ATOM 1629 O O . SER A 1 213 ? -2.931 -24.671 -3.073 1.00 69.81 213 SER A O 1
ATOM 1631 N N . GLY A 1 214 ? -1.908 -23.515 -4.709 1.00 76.00 214 GLY A N 1
ATOM 1632 C CA . GLY A 1 214 ? -0.558 -23.544 -4.177 1.00 76.00 214 GLY A CA 1
ATOM 1633 C C . GLY A 1 214 ? -0.503 -22.961 -2.772 1.00 76.00 214 GLY A C 1
ATOM 1634 O O . GLY A 1 214 ? 0.220 -23.499 -1.935 1.00 76.00 214 GLY A O 1
ATOM 1635 N N . ARG A 1 215 ? -1.331 -21.960 -2.456 1.00 81.38 215 ARG A N 1
ATOM 1636 C CA . ARG A 1 215 ? -1.474 -21.389 -1.112 1.00 81.38 215 ARG A CA 1
ATOM 1637 C C . ARG A 1 215 ? -2.022 -22.405 -0.119 1.00 81.38 215 ARG A C 1
ATOM 1639 O O . ARG A 1 215 ? -1.424 -22.612 0.938 1.00 81.38 215 ARG A O 1
ATOM 1646 N N . ALA A 1 216 ? -3.119 -23.096 -0.442 1.00 80.56 216 ALA A N 1
ATOM 1647 C CA . ALA A 1 216 ? -3.680 -24.103 0.463 1.00 80.56 216 ALA A CA 1
ATOM 1648 C C . ALA A 1 216 ? -2.741 -25.308 0.609 1.00 80.56 216 ALA A C 1
ATOM 1650 O O . ALA A 1 216 ? -2.618 -25.879 1.697 1.00 80.56 216 ALA A O 1
ATOM 1651 N N . TRP A 1 217 ? -2.052 -25.693 -0.468 1.00 83.75 217 TRP A N 1
ATOM 1652 C CA . TRP A 1 217 ? -1.010 -26.712 -0.410 1.00 83.75 217 TRP A CA 1
ATOM 1653 C C . TRP A 1 217 ? 0.161 -26.279 0.487 1.00 83.75 217 TRP A C 1
ATOM 1655 O O . TRP A 1 217 ? 0.528 -27.033 1.391 1.00 83.75 217 TRP A O 1
ATOM 1665 N N . ARG A 1 218 ? 0.695 -25.060 0.318 1.00 85.88 218 ARG A N 1
ATOM 1666 C CA . ARG A 1 218 ? 1.785 -24.505 1.144 1.00 85.88 218 ARG A CA 1
ATOM 1667 C C . ARG A 1 218 ? 1.382 -24.418 2.610 1.00 85.88 218 ARG A C 1
ATOM 1669 O O . ARG A 1 218 ? 2.167 -24.830 3.460 1.00 85.88 218 ARG A O 1
ATOM 1676 N N . ALA A 1 219 ? 0.153 -24.001 2.915 1.00 83.62 219 ALA A N 1
ATOM 1677 C CA . ALA A 1 219 ? -0.370 -23.980 4.281 1.00 83.62 219 ALA A CA 1
ATOM 1678 C C . ALA A 1 219 ? -0.346 -25.376 4.932 1.00 83.62 219 ALA A C 1
ATOM 1680 O O . ALA A 1 219 ? 0.112 -25.523 6.066 1.00 83.62 219 ALA A O 1
ATOM 1681 N N . ARG A 1 220 ? -0.746 -26.428 4.198 1.00 87.00 220 ARG A N 1
ATOM 1682 C CA . ARG A 1 220 ? -0.660 -27.823 4.679 1.00 87.00 220 ARG A CA 1
ATOM 1683 C C . ARG A 1 220 ? 0.784 -28.305 4.856 1.00 87.00 220 ARG A C 1
ATOM 1685 O O . ARG A 1 220 ? 1.051 -29.102 5.751 1.00 87.00 220 ARG A O 1
ATOM 1692 N N . GLN A 1 221 ? 1.708 -27.840 4.017 1.00 86.88 221 GLN A N 1
ATOM 1693 C CA . GLN A 1 221 ? 3.123 -28.232 4.049 1.00 86.88 221 GLN A CA 1
ATOM 1694 C C . GLN A 1 221 ? 3.995 -27.350 4.957 1.00 86.88 221 GLN A C 1
ATOM 1696 O O . GLN A 1 221 ? 5.165 -27.676 5.164 1.00 86.88 221 GLN A O 1
ATOM 1701 N N . ALA A 1 222 ? 3.466 -26.258 5.519 1.00 84.25 222 ALA A N 1
ATOM 1702 C CA . ALA A 1 222 ? 4.244 -25.245 6.235 1.00 84.25 222 ALA A CA 1
ATOM 1703 C C . ALA A 1 222 ? 5.152 -25.811 7.349 1.00 84.25 222 ALA A C 1
ATOM 1705 O O . ALA A 1 222 ? 6.327 -25.428 7.388 1.00 84.25 222 ALA A O 1
ATOM 1706 N N . PRO A 1 223 ? 4.710 -26.766 8.201 1.00 83.94 223 PRO A N 1
ATOM 1707 C CA . PRO A 1 223 ? 5.598 -27.390 9.183 1.00 83.94 223 PRO A CA 1
ATOM 1708 C C .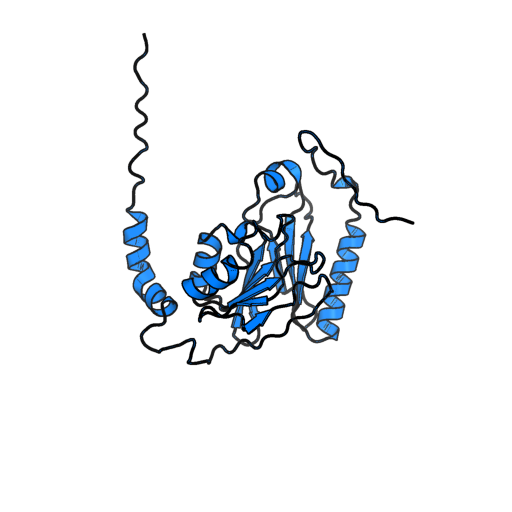 PRO A 1 223 ? 6.784 -28.108 8.525 1.00 83.94 223 PRO A C 1
ATOM 1710 O O . PRO A 1 223 ? 7.929 -27.927 8.932 1.00 83.94 223 PRO A O 1
ATOM 1713 N N . THR A 1 224 ? 6.527 -28.876 7.463 1.00 86.38 224 THR A N 1
ATOM 1714 C CA . THR A 1 224 ? 7.556 -29.613 6.719 1.00 86.38 224 THR A CA 1
ATOM 1715 C C . THR A 1 224 ? 8.527 -28.675 6.007 1.00 86.38 224 THR A C 1
ATOM 1717 O O . THR A 1 224 ? 9.737 -28.900 6.072 1.00 86.38 224 THR A O 1
ATOM 1720 N N . ILE A 1 225 ? 8.024 -27.613 5.369 1.00 84.25 225 ILE A N 1
ATOM 1721 C CA . ILE A 1 225 ? 8.845 -26.588 4.711 1.00 84.25 225 ILE A CA 1
ATOM 1722 C C . ILE A 1 225 ? 9.764 -25.921 5.739 1.00 84.25 225 ILE A C 1
ATOM 1724 O O . ILE A 1 225 ? 10.978 -25.897 5.537 1.00 84.25 225 ILE A O 1
ATOM 1728 N N . ARG A 1 226 ? 9.223 -25.472 6.882 1.00 80.06 226 ARG A N 1
ATOM 1729 C CA . ARG A 1 226 ? 10.008 -24.844 7.958 1.00 80.06 226 ARG A CA 1
ATOM 1730 C C . ARG A 1 226 ? 11.094 -25.781 8.492 1.00 80.06 226 ARG A C 1
ATOM 1732 O O . ARG A 1 226 ? 12.235 -25.354 8.641 1.00 80.06 226 ARG A O 1
ATOM 1739 N N . THR A 1 227 ? 10.780 -27.055 8.738 1.00 81.94 227 THR A N 1
ATOM 1740 C CA . THR A 1 227 ? 11.774 -28.038 9.207 1.00 81.94 227 THR A CA 1
ATOM 1741 C C . THR A 1 227 ? 12.877 -28.303 8.181 1.00 81.94 227 THR A C 1
ATOM 1743 O O . THR A 1 227 ? 14.020 -28.530 8.572 1.00 81.94 227 THR A O 1
ATOM 1746 N N . ARG A 1 228 ? 12.558 -28.317 6.882 1.00 82.38 228 ARG A N 1
ATOM 1747 C CA . ARG A 1 228 ? 13.544 -28.591 5.824 1.00 82.38 228 ARG A CA 1
ATOM 1748 C C . ARG A 1 228 ? 14.426 -27.383 5.528 1.00 82.38 228 ARG A C 1
ATOM 1750 O O . ARG A 1 228 ? 15.636 -27.547 5.447 1.00 82.38 228 ARG A O 1
ATOM 1757 N N . LEU A 1 229 ? 13.841 -26.191 5.408 1.00 76.75 229 LEU A N 1
ATOM 1758 C CA . LEU A 1 229 ? 14.585 -24.963 5.118 1.00 76.75 229 LEU A CA 1
ATOM 1759 C C . LEU A 1 229 ? 15.380 -24.464 6.329 1.00 76.75 229 LEU A C 1
ATOM 1761 O O . LEU A 1 229 ? 16.502 -24.006 6.163 1.00 76.75 229 LEU A O 1
ATOM 1765 N N . GLY A 1 230 ? 14.873 -24.649 7.553 1.00 62.25 230 GLY A N 1
ATOM 1766 C CA . GLY A 1 230 ? 15.620 -24.346 8.781 1.00 62.25 230 GLY A CA 1
ATOM 1767 C C . GLY A 1 230 ? 16.834 -25.254 9.034 1.00 62.25 230 GLY A C 1
ATOM 1768 O O . GLY A 1 230 ? 17.579 -25.010 9.975 1.00 62.25 230 GLY A O 1
ATOM 1769 N N . LYS A 1 231 ? 17.031 -26.299 8.216 1.00 57.44 231 LYS A N 1
ATOM 1770 C CA . LYS A 1 231 ? 18.220 -27.171 8.216 1.00 57.44 231 LYS A CA 1
ATOM 1771 C C . LYS A 1 231 ? 19.215 -26.843 7.099 1.00 57.44 231 LYS A C 1
ATOM 1773 O O . LYS A 1 231 ? 20.225 -27.532 6.979 1.00 57.44 231 LYS A O 1
ATOM 1778 N N . VAL A 1 232 ? 18.935 -25.847 6.260 1.00 50.34 232 VAL A N 1
ATOM 1779 C CA . VAL A 1 232 ? 19.876 -25.406 5.227 1.00 50.34 232 VAL A CA 1
ATOM 1780 C C . VAL A 1 232 ? 20.914 -24.510 5.899 1.00 50.34 232 VAL A C 1
ATOM 1782 O O . VAL A 1 232 ? 20.727 -23.304 6.025 1.00 50.34 232 VAL A O 1
ATOM 1785 N N . GLU A 1 233 ? 22.006 -25.113 6.368 1.00 53.19 233 GLU A N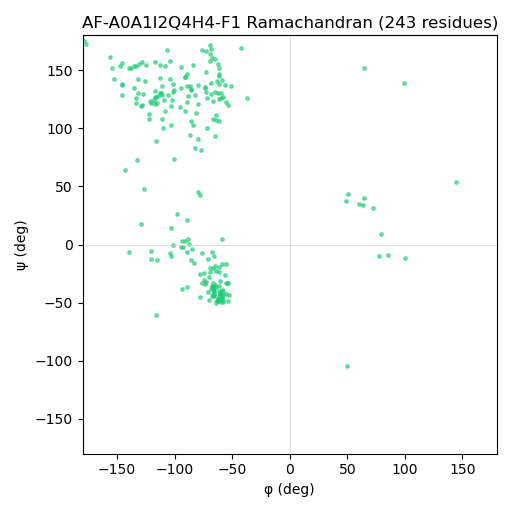 1
ATOM 1786 C CA . GLU A 1 233 ? 23.228 -24.369 6.667 1.00 53.19 233 GLU A CA 1
ATOM 1787 C C . GLU A 1 233 ? 23.784 -23.805 5.354 1.00 53.19 233 GLU A C 1
ATOM 1789 O O . GLU A 1 233 ? 23.911 -24.519 4.355 1.00 53.19 233 GLU A O 1
ATOM 1794 N N . LEU A 1 234 ? 24.111 -22.511 5.341 1.00 50.06 234 LEU A N 1
ATOM 1795 C CA . LEU A 1 234 ? 24.893 -21.919 4.262 1.00 50.06 234 LEU A CA 1
ATOM 1796 C C . LEU A 1 234 ? 26.257 -22.621 4.246 1.00 50.06 234 LEU A C 1
ATOM 1798 O O . LEU A 1 234 ? 27.094 -22.388 5.116 1.00 50.06 234 LEU A O 1
ATOM 1802 N N . LEU A 1 235 ? 26.486 -23.495 3.265 1.00 48.66 235 LEU A N 1
ATOM 1803 C CA . LEU A 1 235 ? 27.798 -24.088 3.024 1.00 48.66 235 LEU A CA 1
ATOM 1804 C C . LEU A 1 235 ? 28.765 -22.973 2.601 1.00 48.66 235 LEU A C 1
ATOM 1806 O O . LEU A 1 235 ? 28.831 -22.621 1.425 1.00 48.66 235 LEU A O 1
ATOM 1810 N N . GLY A 1 236 ? 29.487 -22.397 3.565 1.00 51.09 236 GLY A N 1
ATOM 1811 C CA . GLY A 1 236 ? 30.558 -21.438 3.290 1.00 51.09 236 GLY A CA 1
ATOM 1812 C C . GLY A 1 236 ? 30.712 -20.293 4.289 1.00 51.09 236 GLY A C 1
ATOM 1813 O O . GLY A 1 236 ? 30.775 -19.141 3.876 1.00 51.09 236 GLY A O 1
ATOM 1814 N N . SER A 1 237 ? 30.840 -20.579 5.585 1.00 49.47 237 SER A N 1
ATOM 1815 C CA . SER A 1 237 ? 31.492 -19.655 6.526 1.00 49.47 237 SER A CA 1
ATOM 1816 C C . SER A 1 237 ? 32.608 -20.358 7.303 1.00 49.47 237 SER A C 1
ATOM 1818 O O . SER A 1 237 ? 32.687 -20.271 8.522 1.00 49.47 237 SER A O 1
ATOM 1820 N N . SER A 1 238 ? 33.480 -21.084 6.603 1.00 47.59 238 SER A N 1
ATOM 1821 C CA . SER A 1 238 ? 34.792 -21.462 7.134 1.00 47.59 238 SER A CA 1
ATOM 1822 C C . SER A 1 238 ? 35.841 -20.523 6.539 1.00 47.59 238 SER A C 1
ATOM 1824 O O . SER A 1 238 ? 36.577 -20.881 5.621 1.00 47.59 238 SER A O 1
ATOM 1826 N N . GLY A 1 239 ? 35.856 -19.282 7.022 1.00 44.25 239 GLY A N 1
ATOM 1827 C CA . GLY A 1 239 ? 37.031 -18.430 6.911 1.00 44.25 239 GLY A CA 1
ATOM 1828 C C . GLY A 1 239 ? 37.982 -18.803 8.038 1.00 44.25 239 GLY A C 1
ATOM 1829 O O . GLY A 1 239 ? 37.951 -18.167 9.087 1.00 44.25 239 GLY A O 1
ATOM 1830 N N . ASP A 1 240 ? 38.780 -19.852 7.846 1.00 48.97 240 ASP A N 1
ATOM 1831 C CA . ASP A 1 240 ? 39.971 -20.040 8.673 1.00 48.97 240 ASP A CA 1
ATOM 1832 C C . ASP A 1 240 ? 40.900 -18.838 8.433 1.00 48.97 240 ASP A C 1
ATOM 1834 O O . ASP A 1 240 ? 41.152 -18.483 7.273 1.00 48.97 240 ASP A O 1
ATOM 1838 N N . PRO A 1 241 ? 41.414 -18.174 9.481 1.00 51.16 241 PRO A N 1
ATOM 1839 C CA . PRO A 1 241 ? 42.412 -17.136 9.298 1.00 51.16 241 PRO A CA 1
ATOM 1840 C C . PRO A 1 241 ? 43.693 -17.789 8.769 1.00 51.16 241 PRO A C 1
ATOM 1842 O O . PRO A 1 241 ? 44.244 -18.701 9.385 1.00 51.16 241 PRO A O 1
ATOM 1845 N N . ALA A 1 242 ? 44.173 -17.327 7.614 1.00 48.38 242 ALA A N 1
ATOM 1846 C CA . ALA A 1 242 ? 45.461 -17.752 7.079 1.00 48.38 242 ALA A CA 1
ATOM 1847 C C . ALA A 1 242 ? 46.580 -17.480 8.110 1.00 48.38 242 ALA A C 1
ATOM 1849 O O . ALA A 1 242 ? 46.598 -16.396 8.704 1.00 48.38 242 ALA A O 1
ATOM 1850 N N . PRO A 1 243 ? 47.531 -18.409 8.323 1.00 53.16 243 PRO A N 1
ATOM 1851 C CA . PRO A 1 243 ? 48.704 -18.120 9.131 1.00 53.16 243 PRO A CA 1
ATOM 1852 C C . PRO A 1 243 ? 49.613 -17.180 8.333 1.00 53.16 243 PRO A C 1
ATOM 1854 O O . PRO A 1 243 ? 49.938 -17.443 7.174 1.00 53.16 243 PRO A O 1
ATOM 1857 N N . GLY A 1 244 ? 49.979 -16.054 8.941 1.00 53.94 244 GLY A N 1
ATOM 1858 C CA . GLY A 1 244 ? 50.896 -15.092 8.337 1.00 53.94 244 GLY A CA 1
ATOM 1859 C C . GLY A 1 244 ? 52.333 -15.617 8.241 1.00 53.94 244 GLY A C 1
ATOM 1860 O O . GLY A 1 244 ? 52.693 -16.579 8.925 1.00 53.94 244 GLY A O 1
ATOM 1861 N N . PRO A 1 245 ? 53.167 -14.965 7.424 1.00 52.12 245 PRO A N 1
ATOM 1862 C CA . PRO A 1 245 ? 54.572 -14.731 7.723 1.00 52.12 245 PRO A CA 1
ATOM 1863 C C . PRO A 1 245 ? 54.790 -13.372 8.408 1.00 52.12 245 PRO A C 1
ATOM 1865 O O . PRO A 1 245 ? 54.125 -12.384 8.015 1.00 52.12 245 PRO A O 1
#

Sequence (245 aa):
MPALTGLPTWRRPGEADWSQVDWPLFAAERQRTIEHAGELGLWTVVGAIHHEPGAERPFNSLYVIGDDGVLAGRYDKRFLSSREAAVLYEAGDHATVVTVDGMRFGCAICVEARVPEVFTEYESRGVDCVLLASYSDAPPSESLDDRRPLAYALLTEMWIAFAVPGAVAGATTSGVAAPDDRWLARGVPDGTPQVVFADLDPDNRTVLPAYDSGRAWRARQAPTIRTRLGKVELLGSSGDPAPGP

Secondary structure (DSSP, 8-state):
---S------SSPPPP-GGG--HHHHHHHHHHHHHHHHHHT--EEEEEEE--TT-SS-EEEEEEE-TTS-EEEEEE-SS--HHHHHHT-BPP-S--EEEETTEEEEEEEGGGGG-HHHHHHHHHTT-SEEEEE----S-TTT--TTHHHHHHHHHHT-EEEEE----STTS---EEEETTTEEEEE--SSS----------TT-TTS--TTT-HHHHHHHHHHHHHHHHTT---S----PPPPP-

Nearest PDB structures (foldseek):
  3iw3-assembly1_B  TM=8.759E-01  e=5.071E-12  Pyrococcus abyssi GE5
  5g3p-assembly1_D  TM=7.826E-01  e=1.416E-10  Bacillus cereus
  5h8i-assembly1_H  TM=7.210E-01  e=2.762E-11  Medicago truncatula
  5g3o-assembly1_A  TM=7.611E-01  e=1.599E-10  Bacillus cereus
  5h8l-assembly1_H  TM=7.548E-01  e=7.261E-10  Medicago truncatula

Foldseek 3Di:
DDDDDDDDDDDDDDADDPVPDPVVVQVVVLLVVLVVLLVVLHFDWDWDWADDPPDPATFGKIFTHGNNSHGPDMDGAADDDPVCVVHHHDHDDDWDWDADPNAIETEHEACCLVVVVNLVVCLLVVHQEYEYEHEDPDQLVPDCPVVSQLVSCQVSVHKYFYPYDLAAASHAWTFIHGNLSDTQWTDHSGSDDDDIDGDDDPPPCVSPPPPDNPSVVCNVCVVVVCVVVVPDDPPDPPPDPDDDD

Organism: NCBI:txid504797

pLDDT: mean 83.93, std 18.33, range [24.2, 98.69]

Solvent-accessible surface area (backbone atoms only — not comparable to full-atom values): 14453 Å² total; per-residue (Å²): 140,80,85,93,78,83,80,79,85,84,78,84,82,69,68,63,74,69,86,79,59,63,59,69,58,55,52,51,54,50,51,50,52,32,50,52,23,24,77,68,59,34,72,42,78,44,81,44,81,43,76,56,95,88,56,94,45,35,26,53,27,35,43,33,28,32,31,80,35,43,80,75,45,66,31,35,38,54,59,64,51,76,64,38,58,72,36,58,34,43,63,30,90,62,87,40,76,50,74,58,97,88,45,28,36,30,68,46,43,42,65,35,75,77,38,68,66,60,56,52,51,39,42,78,69,62,35,44,31,35,42,33,42,38,78,78,90,63,57,52,93,76,55,59,70,69,56,44,39,31,50,48,4,41,75,47,58,16,33,20,41,35,44,43,73,49,74,48,61,61,33,75,56,30,32,31,19,30,41,74,64,40,70,72,26,63,52,69,48,74,34,55,81,77,87,76,72,70,88,86,63,93,81,45,54,89,69,43,54,93,88,68,40,62,52,64,51,46,64,75,39,41,70,60,50,51,60,56,58,76,63,63,70,76,91,78,80,81,77,73,81,76,84,80,134

Mean predicted aligned error: 9.11 Å

InterPro domains:
  IPR003010 Carbon-nitrogen hydrolase [PF00795] (25-203)
  IPR003010 Carbon-nitrogen hydrolase [PS50263] (1-202)
  IPR036526 Carbon-nitrogen hydrolase superfamily [G3DSA:3.60.110.10] (3-221)
  IPR036526 Carbon-nitrogen hydrolase superfamily [SSF56317] (5-204)
  IPR050345 Aliphatic Amidase/Beta-Ureidopropionase [PTHR43674] (29-203)